Protein AF-A0A2A2L775-F1 (afdb_monomer)

Mean predicted aligned error: 24.34 Å

Radius of gyration: 40.14 Å; Cα contacts (8 Å, |Δi|>4): 37; chains: 1; bounding box: 78×134×70 Å

Structure (mmCIF, N/CA/C/O backbone):
data_AF-A0A2A2L775-F1
#
_entry.id   AF-A0A2A2L775-F1
#
loop_
_atom_site.group_PDB
_atom_site.id
_atom_site.type_symbol
_atom_site.label_atom_id
_atom_site.label_alt_id
_atom_site.label_comp_id
_atom_site.label_asym_id
_atom_site.label_entity_id
_atom_site.label_seq_id
_atom_site.pdbx_PDB_ins_code
_atom_site.Cartn_x
_atom_site.Cartn_y
_atom_site.Cartn_z
_atom_site.occupancy
_atom_site.B_iso_or_equiv
_atom_site.auth_seq_id
_atom_site.auth_comp_id
_atom_site.auth_asym_id
_atom_site.auth_atom_id
_atom_site.pdbx_PDB_model_num
ATOM 1 N N . MET A 1 1 ? -13.382 16.318 38.162 1.00 41.59 1 MET A N 1
ATOM 2 C CA . MET A 1 1 ? -12.720 15.906 36.905 1.00 41.59 1 MET A CA 1
ATOM 3 C C . MET A 1 1 ? -12.635 17.125 36.006 1.00 41.59 1 MET A C 1
ATOM 5 O O . MET A 1 1 ? -13.669 17.682 35.674 1.00 41.59 1 MET A O 1
ATOM 9 N N . ALA A 1 2 ? -11.421 17.600 35.729 1.00 37.56 2 ALA A N 1
ATOM 10 C CA . ALA A 1 2 ? -11.173 18.828 34.982 1.00 37.56 2 ALA A CA 1
ATOM 11 C C . ALA A 1 2 ? -11.036 18.528 33.481 1.00 37.56 2 ALA A C 1
ATOM 13 O O . ALA A 1 2 ? -10.158 17.770 33.080 1.00 37.56 2 ALA A O 1
ATOM 14 N N . THR A 1 3 ? -11.891 19.137 32.662 1.00 46.44 3 THR A N 1
ATOM 15 C CA . THR A 1 3 ? -11.726 19.261 31.209 1.00 46.44 3 THR A CA 1
ATOM 16 C C . THR A 1 3 ? -11.089 20.620 30.930 1.00 46.44 3 THR A C 1
ATOM 18 O O . THR A 1 3 ? -11.790 21.626 30.843 1.00 46.44 3 THR A O 1
ATOM 21 N N . PHE A 1 4 ? -9.763 20.678 30.840 1.00 46.78 4 PHE A N 1
ATOM 22 C CA . PHE A 1 4 ? -9.048 21.900 30.471 1.00 46.78 4 PHE A CA 1
ATOM 23 C C . PHE A 1 4 ? -8.230 21.613 29.212 1.00 46.78 4 PHE A C 1
ATOM 25 O O . PHE A 1 4 ? -7.377 20.730 29.228 1.00 46.78 4 PHE A O 1
ATOM 32 N N . GLY A 1 5 ? -8.515 22.321 28.114 1.00 54.41 5 GLY A N 1
ATOM 33 C CA . GLY A 1 5 ? -7.596 22.370 26.972 1.00 54.41 5 GLY A CA 1
ATOM 34 C C . GLY A 1 5 ? -8.192 22.450 25.566 1.00 54.41 5 GLY A C 1
ATOM 35 O O . GLY A 1 5 ? -7.463 22.829 24.658 1.00 54.41 5 GLY A O 1
ATOM 36 N N . SER A 1 6 ? -9.474 22.141 25.333 1.00 56.44 6 SER A N 1
ATOM 37 C CA . SER A 1 6 ? -9.995 22.105 23.950 1.00 56.44 6 SER A CA 1
ATOM 38 C C . SER A 1 6 ? -10.653 23.404 23.468 1.00 56.44 6 SER A C 1
ATOM 40 O O . SER A 1 6 ? -10.655 23.655 22.265 1.00 56.44 6 SER A O 1
ATOM 42 N N . SER A 1 7 ? -11.171 24.261 24.359 1.00 52.06 7 SER A N 1
ATOM 43 C CA . SER A 1 7 ? -11.894 25.476 23.935 1.00 52.06 7 SER A CA 1
ATOM 44 C C . SER A 1 7 ? -10.994 26.693 23.687 1.00 52.06 7 SER A C 1
ATOM 46 O O . SER A 1 7 ? -11.319 27.520 22.838 1.00 52.06 7 SER A O 1
ATOM 48 N N . GLU A 1 8 ? -9.843 26.802 24.362 1.00 55.34 8 GLU A N 1
ATOM 49 C CA . GLU A 1 8 ? -8.914 27.927 24.158 1.00 55.34 8 GLU A CA 1
ATOM 50 C C . GLU A 1 8 ? -8.057 27.771 22.895 1.00 55.34 8 GLU A C 1
ATOM 52 O O . GLU A 1 8 ? -7.722 28.760 22.245 1.00 55.34 8 GLU A O 1
ATOM 57 N N . PHE A 1 9 ? -7.754 26.534 22.493 1.00 51.72 9 PHE A N 1
ATOM 58 C CA . PHE A 1 9 ? -7.000 26.262 21.269 1.00 51.72 9 PHE A CA 1
ATOM 59 C C . PHE A 1 9 ? -7.824 26.561 20.006 1.00 51.72 9 PHE A C 1
ATOM 61 O O . PHE A 1 9 ? -7.300 27.096 19.033 1.00 51.72 9 PHE A O 1
ATOM 68 N N . ALA A 1 10 ? -9.135 26.295 20.048 1.00 56.28 10 ALA A N 1
ATOM 69 C CA . ALA A 1 10 ? -10.043 26.579 18.938 1.00 56.28 10 ALA A CA 1
ATOM 70 C C . ALA A 1 10 ? -10.285 28.086 18.720 1.00 56.28 10 ALA A C 1
ATOM 72 O O . ALA A 1 10 ? -10.533 28.496 17.590 1.00 56.28 10 ALA A O 1
ATOM 73 N N . LYS A 1 11 ? -10.173 28.919 19.767 1.00 56.66 11 LYS A N 1
ATOM 74 C CA . LYS A 1 11 ? -10.313 30.381 19.641 1.00 56.66 11 LYS A CA 1
ATOM 75 C C . LYS A 1 11 ? -9.103 31.038 18.974 1.00 56.66 11 LYS A C 1
ATOM 77 O O . LYS A 1 11 ? -9.294 31.877 18.107 1.00 56.66 11 LYS A O 1
ATOM 82 N N . ARG A 1 12 ? -7.875 30.590 19.270 1.00 54.78 12 ARG A N 1
ATOM 83 C CA . ARG A 1 12 ? -6.661 31.149 18.634 1.00 54.78 12 ARG A CA 1
ATOM 84 C C . ARG A 1 12 ? -6.613 30.936 17.119 1.00 54.78 12 ARG A C 1
ATOM 86 O O . ARG A 1 12 ? -6.179 31.820 16.400 1.00 54.78 12 ARG A O 1
ATOM 93 N N . ILE A 1 13 ? -7.111 29.801 16.628 1.00 56.44 13 ILE A N 1
ATOM 94 C CA . ILE A 1 13 ? -7.136 29.511 15.183 1.00 56.44 13 ILE A CA 1
ATOM 95 C C . ILE A 1 13 ? -8.173 30.377 14.445 1.00 56.44 13 ILE A C 1
ATOM 97 O O . ILE A 1 13 ? -7.998 30.670 13.265 1.00 56.44 13 ILE A O 1
ATOM 101 N N . ALA A 1 14 ? -9.246 30.792 15.124 1.00 53.28 14 ALA A N 1
ATOM 102 C CA . ALA A 1 14 ? -10.277 31.643 14.533 1.00 53.28 14 ALA A CA 1
ATOM 103 C C . ALA A 1 14 ? -9.862 33.125 14.462 1.00 53.28 14 ALA A C 1
ATOM 105 O O . ALA A 1 14 ? -10.298 33.822 13.546 1.00 53.28 14 ALA A O 1
ATOM 106 N N . ASP A 1 15 ? -9.011 33.582 15.386 1.00 49.50 15 ASP A N 1
ATOM 107 C CA . ASP A 1 15 ? -8.543 34.972 15.434 1.00 49.50 15 ASP A CA 1
ATOM 108 C C . ASP A 1 15 ? -7.380 35.238 14.451 1.00 49.50 15 ASP A C 1
ATOM 110 O O . ASP A 1 15 ? -7.318 36.316 13.867 1.00 49.50 15 ASP A O 1
ATOM 114 N N . ASP A 1 16 ? -6.540 34.238 14.148 1.00 48.06 16 ASP A N 1
ATOM 115 C CA . ASP A 1 16 ? -5.414 34.367 13.197 1.00 48.06 16 ASP A CA 1
ATOM 116 C C . ASP A 1 16 ? -5.840 34.458 11.711 1.00 48.06 16 ASP A C 1
ATOM 118 O O . ASP A 1 16 ? -5.003 34.669 10.835 1.00 48.06 16 ASP A O 1
ATOM 122 N N . PHE A 1 17 ? -7.129 34.293 11.392 1.00 45.94 17 PHE A N 1
ATOM 123 C CA . PHE A 1 17 ? -7.637 34.262 10.009 1.00 45.94 17 PHE A CA 1
ATOM 124 C C . PHE A 1 17 ? -8.463 35.498 9.606 1.00 45.94 17 PHE A C 1
ATOM 126 O O . PHE A 1 17 ? -9.097 35.481 8.546 1.00 45.94 17 PHE A O 1
ATOM 133 N N . ARG A 1 18 ? -8.492 36.561 10.429 1.00 45.91 18 ARG A N 1
ATOM 134 C CA . ARG A 1 18 ? -9.387 37.721 10.223 1.00 45.91 18 ARG A CA 1
ATOM 135 C C . ARG A 1 18 ? -8.743 39.095 10.016 1.00 45.91 18 ARG A C 1
ATOM 137 O O . ARG A 1 18 ? -9.478 40.069 9.886 1.00 45.91 18 ARG A O 1
ATOM 144 N N . GLU A 1 19 ? -7.431 39.174 9.866 1.00 44.81 19 GLU A N 1
ATOM 145 C CA . GLU A 1 19 ? -6.715 40.361 9.376 1.00 44.81 19 GLU A CA 1
ATOM 146 C C . GLU A 1 19 ? -5.753 39.824 8.299 1.00 44.81 19 GLU A C 1
ATOM 148 O O . GLU A 1 19 ? -5.019 38.883 8.558 1.00 44.81 19 GLU A O 1
ATOM 153 N N . GLU A 1 20 ? -5.755 40.194 7.022 1.00 37.81 20 GLU A N 1
ATOM 154 C CA . GLU A 1 20 ? -5.913 41.496 6.396 1.00 37.81 20 GLU A CA 1
ATOM 155 C C . GLU A 1 20 ? -6.467 41.297 4.967 1.00 37.81 20 GLU A C 1
ATOM 157 O O . GLU A 1 20 ? -5.902 40.562 4.154 1.00 37.81 20 GLU A O 1
ATOM 162 N N . THR A 1 21 ? -7.550 41.988 4.617 1.00 39.94 21 THR A N 1
ATOM 163 C CA . THR A 1 21 ? -7.877 42.296 3.215 1.00 39.94 21 THR A CA 1
ATOM 164 C C . THR A 1 21 ? -7.857 43.815 3.065 1.00 39.94 21 THR A C 1
ATOM 166 O O . THR A 1 21 ? -8.662 44.468 3.733 1.00 39.94 21 THR A O 1
ATOM 169 N N . PRO A 1 22 ? -7.002 44.418 2.220 1.00 38.12 22 PRO A N 1
ATOM 170 C CA . PRO A 1 22 ? -7.100 45.844 1.943 1.00 38.12 22 PRO A CA 1
ATOM 171 C C . PRO A 1 22 ? -8.278 46.095 0.992 1.00 38.12 22 PRO A C 1
ATOM 173 O O . PRO A 1 22 ? -8.225 45.766 -0.194 1.00 38.12 22 PRO A O 1
ATOM 176 N N . SER A 1 23 ? -9.361 46.663 1.526 1.00 31.84 23 SER A N 1
ATOM 177 C CA . SER A 1 23 ? -10.492 47.163 0.748 1.00 31.84 23 SER A CA 1
ATOM 178 C C . SER A 1 23 ? -10.180 48.549 0.189 1.00 31.84 23 SER A C 1
ATOM 180 O O . SER A 1 23 ? -9.975 49.513 0.924 1.00 31.84 23 SER A O 1
ATOM 182 N N . THR A 1 24 ? -10.191 48.629 -1.131 1.00 30.83 24 THR A N 1
ATOM 183 C CA . THR A 1 24 ? -10.235 49.840 -1.943 1.00 30.83 24 THR A CA 1
ATOM 184 C C . THR A 1 24 ? -11.628 50.475 -1.892 1.00 30.83 24 THR A C 1
ATOM 186 O O . THR A 1 24 ? -12.586 49.822 -2.301 1.00 30.83 24 THR A O 1
ATOM 189 N N . SER A 1 25 ? -11.747 51.739 -1.480 1.00 32.41 25 SER A N 1
ATOM 190 C CA . SER A 1 25 ? -12.794 52.658 -1.970 1.00 32.41 25 SER A CA 1
ATOM 191 C C . SER A 1 25 ? -12.568 54.076 -1.441 1.00 32.41 25 SER A C 1
ATOM 193 O O . SER A 1 25 ? -12.574 54.290 -0.230 1.00 32.41 25 SER A O 1
ATOM 195 N N . GLY A 1 26 ? -12.416 55.031 -2.354 1.00 30.25 26 GLY A N 1
ATOM 196 C CA . GLY A 1 26 ? -12.379 56.463 -2.077 1.00 30.25 26 GLY A CA 1
ATOM 197 C C . GLY A 1 26 ? -12.561 57.250 -3.375 1.00 30.25 26 GLY A C 1
ATOM 198 O O . GLY A 1 26 ? -11.576 57.661 -3.976 1.00 30.25 26 GLY A O 1
ATOM 199 N N . ASP A 1 27 ? -13.813 57.408 -3.808 1.00 30.14 27 ASP A N 1
ATOM 200 C CA . ASP A 1 27 ? -14.267 58.511 -4.674 1.00 30.14 27 ASP A CA 1
ATOM 201 C C . ASP A 1 27 ? -14.485 59.734 -3.756 1.00 30.14 27 ASP A C 1
ATOM 203 O O . ASP A 1 27 ? -14.935 59.548 -2.627 1.00 30.14 27 ASP A O 1
ATOM 207 N N . GLY A 1 28 ? -14.248 61.008 -4.065 1.00 30.28 28 GLY A N 1
ATOM 208 C CA . GLY A 1 28 ? -13.821 61.780 -5.232 1.00 30.28 28 GLY A CA 1
ATOM 209 C C . GLY A 1 28 ? -14.020 63.279 -4.874 1.00 30.28 28 GLY A C 1
ATOM 210 O O . GLY A 1 28 ? -14.705 63.548 -3.888 1.00 30.28 28 GLY A O 1
ATOM 211 N N . GLN A 1 29 ? -13.462 64.205 -5.680 1.00 31.81 29 GLN A N 1
ATOM 212 C CA . GLN A 1 29 ? -13.480 65.701 -5.629 1.00 31.81 29 GLN A CA 1
ATOM 213 C C . GLN A 1 29 ? -12.126 66.309 -5.235 1.00 31.81 29 GLN A C 1
ATOM 215 O O . GLN A 1 29 ? -11.505 65.852 -4.286 1.00 31.81 29 GLN A O 1
ATOM 220 N N . GLU A 1 30 ? -11.609 67.381 -5.827 1.00 30.45 30 GLU A N 1
ATOM 221 C CA . GLU A 1 30 ? -11.795 68.130 -7.079 1.00 30.45 30 GLU A CA 1
ATOM 222 C C . GLU A 1 30 ? -10.573 69.094 -7.126 1.00 30.45 30 GLU A C 1
ATOM 224 O O . GLU A 1 30 ? -9.919 69.299 -6.105 1.00 30.45 30 GLU A O 1
ATOM 229 N N . GLU A 1 31 ? -10.308 69.703 -8.285 1.00 35.84 31 GLU A N 1
ATOM 230 C CA . GLU A 1 31 ? -9.522 70.948 -8.472 1.00 35.84 31 GLU A CA 1
ATOM 231 C C . GLU A 1 31 ? -7.973 70.901 -8.641 1.00 35.84 31 GLU A C 1
ATOM 233 O O . GLU A 1 31 ? -7.183 70.850 -7.704 1.00 35.84 31 GLU A O 1
ATOM 238 N N . LEU A 1 32 ? -7.572 71.008 -9.920 1.00 31.62 32 LEU A N 1
ATOM 239 C CA . LEU A 1 32 ? -6.763 72.088 -10.533 1.00 31.62 32 LEU A CA 1
ATOM 240 C C . LEU A 1 32 ? -5.433 72.554 -9.892 1.00 31.62 32 LEU A C 1
ATOM 242 O O . LEU A 1 32 ? -5.431 73.278 -8.905 1.00 31.62 32 LEU A O 1
ATOM 246 N N . ALA A 1 33 ? -4.323 72.311 -10.609 1.00 33.25 33 ALA A N 1
ATOM 247 C CA . ALA A 1 33 ? -3.301 73.291 -11.060 1.00 33.25 33 ALA A CA 1
ATOM 248 C C . ALA A 1 33 ? -2.035 72.521 -11.508 1.00 33.25 33 ALA A C 1
ATOM 250 O O . ALA A 1 33 ? -1.548 71.659 -10.790 1.00 33.25 33 ALA A O 1
ATOM 251 N N . GLY A 1 34 ? -1.570 72.662 -12.754 1.00 30.86 34 GLY A N 1
ATOM 252 C CA . GLY A 1 34 ? -0.534 73.646 -13.111 1.00 30.86 34 GLY A CA 1
ATOM 253 C C . GLY A 1 34 ? 0.861 73.037 -12.898 1.00 30.86 34 GLY A C 1
ATOM 254 O O . GLY A 1 34 ? 1.309 72.899 -11.775 1.00 30.86 34 GLY A O 1
ATOM 255 N N . GLU A 1 35 ? 1.496 72.477 -13.925 1.00 32.69 35 GLU A N 1
ATOM 256 C CA . GLU A 1 35 ? 2.515 73.126 -14.773 1.00 32.69 35 GLU A CA 1
ATOM 257 C C . GLU A 1 35 ? 3.920 72.518 -14.546 1.00 32.69 35 GLU A C 1
ATOM 259 O O . GLU A 1 35 ? 4.403 72.427 -13.426 1.00 32.69 35 GLU A O 1
ATOM 264 N N . LYS A 1 36 ? 4.569 72.194 -15.676 1.00 34.38 36 LYS A N 1
ATOM 265 C CA . LYS A 1 36 ? 6.024 72.135 -15.937 1.00 34.38 36 LYS A CA 1
ATOM 266 C C . LYS A 1 36 ? 6.846 70.985 -15.332 1.00 34.38 36 LYS A C 1
ATOM 268 O O . LYS A 1 36 ? 7.416 71.071 -14.253 1.00 34.38 36 LYS A O 1
ATOM 273 N N . PHE A 1 37 ? 7.035 69.960 -16.167 1.00 30.58 37 PHE A N 1
ATOM 274 C CA . PHE A 1 37 ? 8.277 69.188 -16.217 1.00 30.58 37 PHE A CA 1
ATOM 275 C C . PHE A 1 37 ? 9.378 70.078 -16.813 1.00 30.58 37 PHE A C 1
ATOM 277 O O . PHE A 1 37 ? 9.322 70.410 -17.996 1.00 30.58 37 PHE A O 1
ATOM 284 N N . GLU A 1 38 ? 10.360 70.462 -15.998 1.00 39.94 38 GLU A N 1
ATOM 285 C CA . GLU A 1 38 ? 11.682 70.851 -16.488 1.00 39.94 38 GLU A CA 1
ATOM 286 C C . GLU A 1 38 ? 12.590 69.619 -16.509 1.00 39.94 38 GLU A C 1
ATOM 288 O O . GLU A 1 38 ? 12.756 68.894 -15.528 1.00 39.94 38 GLU A O 1
ATOM 293 N N . GLU A 1 39 ? 13.149 69.400 -17.687 1.00 36.62 39 GLU A N 1
ATOM 294 C CA . GLU A 1 39 ? 14.217 68.478 -18.024 1.00 36.62 39 GLU A CA 1
ATOM 295 C C . GLU A 1 39 ? 15.533 68.951 -17.395 1.00 36.62 39 GLU A C 1
ATOM 297 O O . GLU A 1 39 ? 15.993 70.047 -17.705 1.00 36.62 39 GLU A O 1
ATOM 302 N N . LYS A 1 40 ? 16.160 68.114 -16.557 1.00 37.22 40 LYS A N 1
ATOM 303 C CA . LYS A 1 40 ? 17.619 68.097 -16.367 1.00 37.22 40 LYS A CA 1
ATOM 304 C C . LYS A 1 40 ? 18.103 66.663 -16.164 1.00 37.22 40 LYS A C 1
ATOM 306 O O . LYS A 1 40 ? 17.879 66.055 -15.119 1.00 37.22 40 LYS A O 1
ATOM 311 N N . GLN A 1 41 ? 18.747 66.141 -17.204 1.00 35.06 41 GLN A N 1
ATOM 312 C CA . GLN A 1 41 ? 19.870 65.224 -17.053 1.00 35.06 41 GLN A CA 1
ATOM 313 C C . GLN A 1 41 ? 20.978 65.966 -16.303 1.00 35.06 41 GLN A C 1
ATOM 315 O O . GLN A 1 41 ? 21.161 67.150 -16.559 1.00 35.06 41 GLN A O 1
ATOM 320 N N . ASP A 1 42 ? 21.652 65.288 -15.379 1.00 37.56 42 ASP A N 1
ATOM 321 C CA . ASP A 1 42 ? 23.110 65.305 -15.259 1.00 37.56 42 ASP A CA 1
ATOM 322 C C . ASP A 1 42 ? 23.538 64.199 -14.283 1.00 37.56 42 ASP A C 1
ATOM 324 O O . ASP A 1 42 ? 22.937 63.975 -13.227 1.00 37.56 42 ASP A O 1
ATOM 328 N N . ASP A 1 43 ? 24.550 63.461 -14.725 1.00 37.50 43 ASP A N 1
ATOM 329 C CA . ASP A 1 43 ? 25.300 62.447 -14.001 1.00 37.50 43 ASP A CA 1
ATOM 330 C C . ASP A 1 43 ? 25.911 63.007 -12.710 1.00 37.50 43 ASP A C 1
ATOM 332 O O . ASP A 1 43 ? 26.287 64.169 -12.681 1.00 37.50 43 ASP A O 1
ATOM 336 N N . GLU A 1 44 ? 26.092 62.170 -11.677 1.00 43.75 44 GLU A N 1
ATOM 337 C CA . GLU A 1 44 ? 27.295 62.186 -10.825 1.00 43.75 44 GLU A CA 1
ATOM 338 C C . GLU A 1 44 ? 27.248 61.089 -9.746 1.00 43.75 44 GLU A C 1
ATOM 340 O O . GLU A 1 44 ? 26.378 61.023 -8.878 1.00 43.75 44 GLU A O 1
ATOM 345 N N . THR A 1 45 ? 28.240 60.203 -9.787 1.00 42.50 45 THR A N 1
ATOM 346 C CA . THR A 1 45 ? 28.577 59.260 -8.718 1.00 42.50 45 THR A CA 1
ATOM 347 C C . THR A 1 45 ? 29.216 59.992 -7.532 1.00 42.50 45 THR A C 1
ATOM 349 O O . THR A 1 45 ? 30.241 60.644 -7.737 1.00 42.50 45 THR A O 1
ATOM 352 N N . PRO A 1 46 ? 28.774 59.787 -6.277 1.00 49.94 46 PRO A N 1
ATOM 353 C CA . PRO A 1 46 ? 29.591 60.140 -5.128 1.00 49.94 46 PRO A CA 1
ATOM 354 C C . PRO A 1 46 ? 30.339 58.911 -4.595 1.00 49.94 46 PRO A C 1
ATOM 356 O O . PRO A 1 46 ? 29.810 58.057 -3.880 1.00 49.94 46 PRO A O 1
ATOM 359 N N . THR A 1 47 ? 31.628 58.857 -4.921 1.00 46.81 47 THR A N 1
ATOM 360 C CA . THR A 1 47 ? 32.670 58.146 -4.173 1.00 46.81 47 THR A CA 1
ATOM 361 C C . THR A 1 47 ? 32.664 58.598 -2.711 1.00 46.81 47 THR A C 1
ATOM 363 O O . THR A 1 47 ? 33.173 59.666 -2.378 1.00 46.81 47 THR A O 1
ATOM 366 N N . HIS A 1 48 ? 32.133 57.774 -1.807 1.00 49.88 48 HIS A N 1
ATOM 367 C CA . HIS A 1 48 ? 32.385 57.922 -0.375 1.00 49.88 48 HIS A CA 1
ATOM 368 C C . HIS A 1 48 ? 33.540 57.002 0.037 1.00 49.88 48 HIS A C 1
ATOM 370 O O . HIS A 1 48 ? 33.429 55.780 -0.035 1.00 49.88 48 HIS A O 1
ATOM 376 N N . GLY A 1 49 ? 34.654 57.605 0.469 1.00 57.97 49 GLY A N 1
ATOM 377 C CA . GLY A 1 49 ? 35.776 56.906 1.104 1.00 57.97 49 GLY A CA 1
ATOM 378 C C . GLY A 1 49 ? 35.360 56.145 2.376 1.00 57.97 49 GLY A C 1
ATOM 379 O O . GLY A 1 49 ? 34.229 56.292 2.852 1.00 57.97 49 GLY A O 1
ATOM 380 N N . PRO A 1 50 ? 36.246 55.303 2.940 1.00 55.44 50 PRO A N 1
ATOM 381 C CA . PRO A 1 50 ? 35.863 54.345 3.969 1.00 55.44 50 PRO A CA 1
ATOM 382 C C . PRO A 1 50 ? 35.361 55.054 5.233 1.00 55.44 50 PRO A C 1
ATOM 384 O O . PRO A 1 50 ? 36.105 55.759 5.915 1.00 55.44 50 PRO A O 1
ATOM 387 N N . LYS A 1 51 ? 34.084 54.838 5.566 1.00 61.25 51 LYS A N 1
ATOM 388 C CA . LYS A 1 51 ? 33.483 55.272 6.831 1.00 61.25 51 LYS A CA 1
ATOM 389 C C . LYS A 1 51 ? 34.174 54.524 7.975 1.00 61.25 51 LYS A C 1
ATOM 391 O O . LYS A 1 51 ? 33.957 53.328 8.149 1.00 61.25 51 LYS A O 1
ATOM 396 N N . GLN A 1 52 ? 35.005 55.211 8.759 1.00 58.41 52 GLN A N 1
ATOM 397 C CA . GLN A 1 52 ? 35.518 54.666 10.018 1.00 58.41 52 GLN A CA 1
ATOM 398 C C . GLN A 1 52 ? 34.367 54.571 11.026 1.00 58.41 52 GLN A C 1
ATOM 400 O O . GLN A 1 52 ? 33.941 55.572 11.599 1.00 58.41 52 GLN A O 1
ATOM 405 N N . ILE A 1 53 ? 33.854 53.359 11.240 1.00 61.69 53 ILE A N 1
ATOM 406 C CA . ILE A 1 53 ? 32.842 53.088 12.263 1.00 61.69 53 ILE A CA 1
ATOM 407 C C . ILE A 1 53 ? 33.578 52.862 13.587 1.00 61.69 53 ILE A C 1
ATOM 409 O O . ILE A 1 53 ? 34.199 51.822 13.794 1.00 61.69 53 ILE A O 1
ATOM 413 N N . ARG A 1 54 ? 33.522 53.839 14.497 1.00 56.78 54 ARG A N 1
ATOM 414 C CA . ARG A 1 54 ? 33.872 53.605 15.904 1.00 56.78 54 ARG A CA 1
ATOM 415 C C . ARG A 1 54 ? 32.702 52.871 16.546 1.00 56.78 54 ARG A C 1
ATOM 417 O O . ARG A 1 54 ? 31.625 53.442 16.681 1.00 56.78 54 ARG A O 1
ATOM 424 N N . ILE A 1 55 ? 32.905 51.612 16.911 1.00 52.78 55 ILE A N 1
ATOM 425 C CA . ILE A 1 55 ? 31.881 50.767 17.527 1.00 52.78 55 ILE A CA 1
ATOM 426 C C . ILE A 1 55 ? 32.302 50.444 18.955 1.00 52.78 55 ILE A C 1
ATOM 428 O O . ILE A 1 55 ? 33.396 49.937 19.181 1.00 52.78 55 ILE A O 1
ATOM 432 N N . SER A 1 56 ? 31.417 50.711 19.915 1.00 53.34 56 SER A N 1
ATOM 433 C CA . SER A 1 56 ? 31.442 50.008 21.194 1.00 53.34 56 SER A CA 1
ATOM 434 C C . SER A 1 56 ? 31.065 48.550 20.916 1.00 53.34 56 SER A C 1
ATOM 436 O O . SER A 1 56 ? 30.057 48.270 20.262 1.00 53.34 56 SER A O 1
ATOM 438 N N . GLU A 1 57 ? 31.893 47.608 21.360 1.00 58.88 57 GLU A N 1
ATOM 439 C CA . GLU A 1 57 ? 31.872 46.197 20.932 1.00 58.88 57 GLU A CA 1
ATOM 440 C C . GLU A 1 57 ? 30.500 45.506 21.092 1.00 58.88 57 GLU A C 1
ATOM 442 O O . GLU A 1 57 ? 30.157 44.586 20.347 1.00 58.88 57 GLU A O 1
ATOM 447 N N . GLN A 1 58 ? 29.664 45.996 22.011 1.00 60.12 58 GLN A N 1
ATOM 448 C CA . GLN A 1 58 ? 28.354 45.427 22.333 1.00 60.12 58 GLN A CA 1
ATOM 449 C C . GLN A 1 58 ? 27.223 45.862 21.386 1.00 60.12 58 GLN A C 1
ATOM 451 O O . GLN A 1 58 ? 26.315 45.075 21.117 1.00 60.12 58 GLN A O 1
ATOM 456 N N . SER A 1 59 ? 27.270 47.079 20.834 1.00 60.66 59 SER A N 1
ATOM 457 C CA . SER A 1 59 ? 26.274 47.527 19.844 1.00 60.66 59 SER A CA 1
ATOM 458 C C . SER A 1 59 ? 26.565 46.938 18.458 1.00 60.66 59 SER A C 1
ATOM 460 O O . SER A 1 59 ? 25.643 46.554 17.736 1.00 60.66 59 SER A O 1
ATOM 462 N N . SER A 1 60 ? 27.853 46.744 18.146 1.00 69.12 60 SER A N 1
ATOM 463 C CA . SER A 1 60 ? 28.327 46.060 16.939 1.00 69.12 60 SER A CA 1
ATOM 464 C C . SER A 1 60 ? 27.855 44.611 16.873 1.00 69.12 60 SER A C 1
ATOM 466 O O . SER A 1 60 ? 27.290 44.182 15.872 1.00 69.12 60 SER A O 1
ATOM 468 N N . ILE A 1 61 ? 28.023 43.844 17.956 1.00 78.12 61 ILE A N 1
ATOM 469 C CA . ILE A 1 61 ? 27.718 42.410 17.928 1.00 78.12 61 ILE A CA 1
ATOM 470 C C . ILE A 1 61 ? 26.216 42.126 17.830 1.00 78.12 61 ILE A C 1
ATOM 472 O O . ILE A 1 61 ? 25.818 41.147 17.202 1.00 78.12 61 ILE A O 1
ATOM 476 N N . LEU A 1 62 ? 25.370 42.978 18.417 1.00 79.25 62 LEU A N 1
ATOM 477 C CA . LEU A 1 62 ? 23.915 42.867 18.288 1.00 79.25 62 LEU A CA 1
ATOM 478 C C . LEU A 1 62 ? 23.447 43.284 16.890 1.00 79.25 62 LEU A C 1
ATOM 480 O O . LEU A 1 62 ? 22.621 42.585 16.301 1.00 79.25 62 LEU A O 1
ATOM 484 N N . GLY A 1 63 ? 24.036 44.345 16.325 1.00 79.56 63 GLY A N 1
ATOM 485 C CA . GLY A 1 63 ? 23.829 44.739 14.931 1.00 79.56 63 GLY A CA 1
ATOM 486 C C . GLY A 1 63 ? 24.189 43.608 13.968 1.00 79.56 63 GLY A C 1
ATOM 487 O O . GLY A 1 63 ? 23.333 43.157 13.210 1.00 79.56 63 GLY A O 1
ATOM 488 N N . LEU A 1 64 ? 25.396 43.053 14.098 1.00 78.88 64 LEU A N 1
ATOM 489 C CA . LEU A 1 64 ? 25.890 41.938 13.286 1.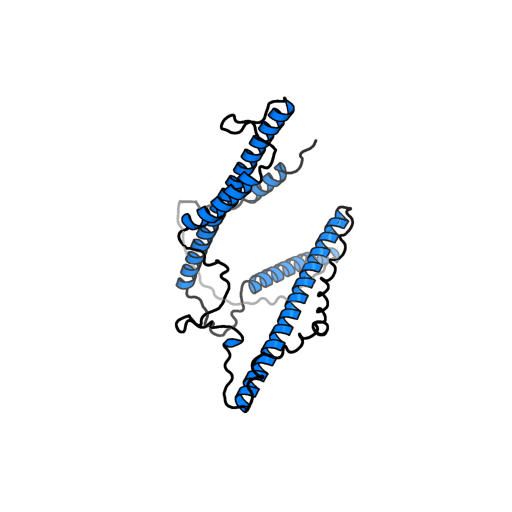00 78.88 64 LEU A CA 1
ATOM 490 C C . LEU A 1 64 ? 25.052 40.666 13.458 1.00 78.88 64 LEU A C 1
ATOM 492 O O . LEU A 1 64 ? 24.789 39.973 12.481 1.00 78.88 64 LEU A O 1
ATOM 496 N N . LYS A 1 65 ? 24.577 40.353 14.671 1.00 84.56 65 LYS A N 1
ATOM 497 C CA . LYS A 1 65 ? 23.649 39.229 14.890 1.00 84.56 65 LYS A CA 1
ATOM 498 C C . LYS A 1 65 ? 22.312 39.458 14.191 1.00 84.56 65 LYS A C 1
ATOM 500 O O . LYS A 1 65 ? 21.797 38.533 13.566 1.00 84.56 65 LYS A O 1
ATOM 505 N N . SER A 1 66 ? 21.760 40.667 14.272 1.00 86.75 66 SER A N 1
ATOM 506 C CA . SER A 1 66 ? 20.505 41.004 13.593 1.00 86.75 66 SER A CA 1
ATOM 507 C C . SER A 1 66 ? 20.654 40.962 12.068 1.00 86.75 66 SER A C 1
ATOM 509 O O . SER A 1 66 ? 19.780 40.445 11.377 1.00 86.75 66 SER A O 1
ATOM 511 N N . GLU A 1 67 ? 21.794 41.414 11.545 1.00 84.31 67 GLU A N 1
ATOM 512 C CA . GLU A 1 67 ? 22.121 41.377 10.123 1.00 84.31 67 GLU A CA 1
ATOM 513 C C . GLU A 1 67 ? 22.363 39.942 9.639 1.00 84.31 67 GLU A C 1
ATOM 515 O O . GLU A 1 67 ? 21.855 39.559 8.591 1.00 84.31 67 GLU A O 1
ATOM 520 N N . LEU A 1 68 ? 23.030 39.098 10.433 1.00 88.50 68 LEU A N 1
ATOM 521 C CA . LEU A 1 68 ? 23.200 37.670 10.145 1.00 88.50 68 LEU A CA 1
ATOM 522 C C . LEU A 1 68 ? 21.845 36.962 10.088 1.00 88.50 68 LEU A C 1
ATOM 524 O O . LEU A 1 68 ? 21.604 36.179 9.171 1.00 88.50 68 LEU A O 1
ATOM 528 N N . ILE A 1 69 ? 20.940 37.254 11.027 1.00 89.56 69 ILE A N 1
ATOM 529 C CA . ILE A 1 69 ? 19.580 36.703 11.008 1.00 89.56 69 ILE A CA 1
ATOM 530 C C . ILE A 1 69 ? 18.852 37.133 9.729 1.00 89.56 69 ILE A C 1
ATOM 532 O O . ILE A 1 69 ? 18.348 36.257 9.029 1.00 89.56 69 ILE A O 1
ATOM 536 N N . LYS A 1 70 ? 18.881 38.426 9.368 1.00 90.56 70 LYS A N 1
ATOM 537 C CA . LYS A 1 70 ? 18.289 38.945 8.119 1.00 90.56 70 LYS A CA 1
ATOM 538 C C . LYS A 1 70 ? 18.884 38.276 6.874 1.00 90.56 70 LYS A C 1
ATOM 540 O O . LYS A 1 70 ? 18.156 37.744 6.039 1.00 90.56 70 LYS A O 1
ATOM 545 N N . ARG A 1 71 ? 20.213 38.174 6.800 1.00 89.81 71 ARG A N 1
ATOM 546 C CA . ARG A 1 71 ? 20.935 37.506 5.708 1.00 89.81 71 ARG A CA 1
ATOM 547 C C . ARG A 1 71 ? 20.576 36.021 5.617 1.00 89.81 71 ARG A C 1
ATOM 549 O O . ARG A 1 71 ? 20.416 35.480 4.529 1.00 89.81 71 ARG A O 1
ATOM 556 N N . LYS A 1 72 ? 20.428 35.336 6.754 1.00 89.75 72 LYS A N 1
ATOM 557 C CA . LYS A 1 72 ? 20.041 33.919 6.811 1.00 89.75 72 LYS A CA 1
ATOM 558 C C . LYS A 1 72 ? 18.595 33.722 6.362 1.00 89.75 72 LYS A C 1
ATOM 560 O O . LYS A 1 72 ? 18.325 32.756 5.651 1.00 89.75 72 LYS A O 1
ATOM 565 N N . THR A 1 73 ? 17.684 34.622 6.731 1.00 87.75 73 THR A N 1
ATOM 566 C CA . THR A 1 73 ? 16.301 34.591 6.240 1.00 87.75 73 THR A CA 1
ATOM 567 C C . THR A 1 73 ? 16.229 34.867 4.742 1.00 87.75 73 THR A C 1
ATOM 569 O O . THR A 1 73 ? 15.535 34.138 4.046 1.00 87.75 73 THR A O 1
ATOM 572 N N . GLU A 1 74 ? 17.013 35.811 4.218 1.00 87.56 74 GLU A N 1
ATOM 573 C CA . GLU A 1 74 ? 17.116 36.082 2.777 1.00 87.56 74 GLU A CA 1
ATOM 574 C C . GLU A 1 74 ? 17.695 34.886 2.006 1.00 87.56 74 GLU A C 1
ATOM 576 O O . GLU A 1 74 ? 17.160 34.484 0.974 1.00 87.56 74 GLU A O 1
ATOM 581 N N . ILE A 1 75 ? 18.754 34.251 2.518 1.00 84.12 75 ILE A N 1
ATOM 582 C CA . ILE A 1 75 ? 19.338 33.044 1.913 1.00 84.12 75 ILE A CA 1
ATOM 583 C C . ILE A 1 75 ? 18.343 31.879 1.942 1.00 84.12 75 ILE A C 1
ATOM 585 O O . ILE A 1 75 ? 18.262 31.110 0.990 1.00 84.12 75 ILE A O 1
ATOM 589 N N . ASN A 1 76 ? 17.577 31.722 3.019 1.00 80.94 76 ASN A N 1
ATOM 590 C CA . ASN A 1 76 ? 16.569 30.668 3.101 1.00 80.94 76 ASN A CA 1
ATOM 591 C C . ASN A 1 76 ? 15.370 30.951 2.187 1.00 80.94 76 ASN A C 1
ATOM 593 O O . ASN A 1 76 ? 14.913 30.032 1.517 1.00 80.94 76 ASN A O 1
ATOM 597 N N . ALA A 1 77 ? 14.917 32.203 2.094 1.00 77.69 77 ALA A N 1
ATOM 598 C CA . ALA A 1 77 ? 13.858 32.616 1.179 1.00 77.69 77 ALA A CA 1
ATOM 599 C C . ALA A 1 77 ? 14.282 32.439 -0.285 1.00 77.69 77 ALA A C 1
ATOM 601 O O . ALA A 1 77 ? 13.534 31.885 -1.079 1.00 77.69 77 ALA A O 1
ATOM 602 N N . THR A 1 78 ? 15.512 32.817 -0.641 1.00 72.25 78 THR A N 1
ATOM 603 C CA . THR A 1 78 ? 16.059 32.580 -1.987 1.00 72.25 78 THR A CA 1
ATOM 604 C C . THR A 1 78 ? 16.275 31.096 -2.267 1.00 72.25 78 THR A C 1
ATOM 606 O O . THR A 1 78 ? 15.976 30.649 -3.365 1.00 72.25 78 THR A O 1
ATOM 609 N N . LYS A 1 79 ? 16.722 30.289 -1.295 1.00 73.00 79 LYS A N 1
ATOM 610 C CA . LYS A 1 79 ? 16.798 28.824 -1.442 1.00 73.00 79 LYS A CA 1
ATOM 611 C C . LYS A 1 79 ? 15.427 28.188 -1.644 1.00 73.00 79 LYS A C 1
ATOM 613 O O . LYS A 1 79 ? 15.323 27.311 -2.486 1.00 73.00 79 LYS A O 1
ATOM 618 N N . GLN A 1 80 ? 14.400 28.625 -0.919 1.00 65.31 80 GLN A N 1
ATOM 619 C CA . GLN A 1 80 ? 13.023 28.165 -1.125 1.00 65.31 80 GLN A CA 1
ATOM 620 C C . GLN A 1 80 ? 12.507 28.592 -2.502 1.00 65.31 80 GLN A C 1
ATOM 622 O O . GLN A 1 80 ? 12.062 27.752 -3.270 1.00 65.31 80 GLN A O 1
ATOM 627 N N . GLN A 1 81 ? 12.709 29.853 -2.890 1.00 64.12 81 GLN A N 1
ATOM 628 C CA . GLN A 1 81 ? 12.352 30.335 -4.227 1.00 64.12 81 GLN A CA 1
ATOM 629 C C . GLN A 1 81 ? 13.132 29.644 -5.358 1.00 64.12 81 GLN A C 1
ATOM 631 O O . GLN A 1 81 ? 12.605 29.532 -6.458 1.00 64.12 81 GLN A O 1
ATOM 636 N N . ASN A 1 82 ? 14.364 29.187 -5.115 1.00 60.09 82 ASN A N 1
ATOM 637 C CA . ASN A 1 82 ? 15.180 28.435 -6.075 1.00 60.09 82 ASN A CA 1
ATOM 638 C C . ASN A 1 82 ? 14.903 26.921 -6.048 1.00 60.09 82 ASN A C 1
ATOM 640 O O . ASN A 1 82 ? 15.219 26.240 -7.014 1.00 60.09 82 ASN A O 1
ATOM 644 N N . LEU A 1 83 ? 14.328 26.387 -4.966 1.00 58.00 83 LEU A N 1
ATOM 645 C CA . LEU A 1 83 ? 13.779 25.028 -4.914 1.00 58.00 83 LEU A CA 1
ATOM 646 C C . LEU A 1 83 ? 12.436 24.962 -5.654 1.00 58.00 83 LEU A C 1
ATOM 648 O O . LEU A 1 83 ? 12.187 23.991 -6.358 1.00 58.00 83 LEU A O 1
ATOM 652 N N . ASP A 1 84 ? 11.625 26.020 -5.560 1.00 51.97 84 ASP A N 1
ATOM 653 C CA . ASP A 1 84 ? 10.346 26.148 -6.273 1.00 51.97 84 ASP A CA 1
ATOM 654 C C . ASP A 1 84 ? 10.510 26.594 -7.739 1.00 51.97 84 ASP A C 1
ATOM 656 O O . ASP A 1 84 ? 9.597 26.448 -8.554 1.00 51.97 84 ASP A O 1
ATOM 660 N N . LYS A 1 85 ? 11.677 27.134 -8.106 1.00 56.34 85 LYS A N 1
ATOM 661 C CA . LYS A 1 85 ? 12.058 27.437 -9.491 1.00 56.34 85 LYS A CA 1
ATOM 662 C C . LYS A 1 85 ? 13.088 26.419 -9.953 1.00 56.34 85 LYS A C 1
ATOM 664 O O . LYS A 1 85 ? 14.290 26.660 -9.863 1.00 56.34 85 LYS A O 1
ATOM 669 N N . GLU A 1 86 ? 12.616 25.304 -10.503 1.00 51.09 86 GLU A N 1
ATOM 670 C CA . GLU A 1 86 ? 13.463 24.429 -11.309 1.00 51.09 86 GLU A CA 1
ATOM 671 C C . GLU A 1 86 ? 14.257 25.270 -12.322 1.00 51.09 86 GLU A C 1
ATOM 673 O O . GLU A 1 86 ? 13.721 26.121 -13.036 1.00 51.09 86 GLU A O 1
ATOM 678 N N . TYR A 1 87 ? 15.567 25.057 -12.306 1.00 45.78 87 TYR A N 1
ATOM 679 C CA . TYR A 1 87 ? 16.603 25.724 -13.082 1.00 45.78 87 TYR A CA 1
ATOM 680 C C . TYR A 1 87 ? 16.168 26.063 -14.524 1.00 45.78 87 TYR A C 1
ATOM 682 O O . TYR A 1 87 ? 16.253 25.237 -15.431 1.00 45.78 87 TYR A O 1
ATOM 690 N N . THR A 1 88 ? 15.767 27.313 -14.778 1.00 52.44 88 THR A N 1
ATOM 691 C CA . THR A 1 88 ? 15.571 27.852 -16.139 1.00 52.44 88 THR A CA 1
ATOM 692 C C . THR A 1 88 ? 16.892 28.393 -16.687 1.00 52.44 88 THR A C 1
ATOM 694 O O . THR A 1 88 ? 17.025 29.543 -17.095 1.00 52.44 88 THR A O 1
ATOM 697 N N . GLY A 1 89 ? 17.916 27.540 -16.687 1.00 41.84 89 GLY A N 1
ATOM 698 C CA . GLY A 1 89 ? 19.205 27.825 -17.305 1.00 41.84 89 GLY A CA 1
ATOM 699 C C . GLY A 1 89 ? 19.160 27.586 -18.811 1.00 41.84 89 GLY A C 1
ATOM 700 O O . GLY A 1 89 ? 19.410 26.480 -19.276 1.00 41.84 89 GLY A O 1
ATOM 701 N N . GLY A 1 90 ? 18.830 28.632 -19.569 1.00 49.19 90 GLY A N 1
ATOM 702 C CA . GLY A 1 90 ? 19.319 28.909 -20.926 1.00 49.19 90 GLY A CA 1
ATOM 703 C C . GLY A 1 90 ? 19.632 27.751 -21.886 1.00 49.19 90 GLY A C 1
ATOM 704 O O . GLY A 1 90 ? 20.700 27.762 -22.481 1.00 49.19 90 GLY A O 1
ATOM 705 N N . ARG A 1 91 ? 18.707 26.816 -22.126 1.00 48.56 91 ARG A N 1
ATOM 706 C CA . ARG A 1 91 ? 18.461 26.164 -23.432 1.00 48.56 91 ARG A CA 1
ATOM 707 C C . ARG A 1 91 ? 16.974 25.833 -23.486 1.00 48.56 91 ARG A C 1
ATOM 709 O O . ARG A 1 91 ? 16.389 25.476 -22.471 1.00 48.56 91 ARG A O 1
ATOM 716 N N . ARG A 1 92 ? 16.344 26.024 -24.645 1.00 47.66 92 ARG A N 1
ATOM 717 C CA . ARG A 1 92 ? 14.894 25.870 -24.852 1.00 47.66 92 ARG A CA 1
ATOM 718 C C . ARG A 1 92 ? 14.419 24.524 -24.279 1.00 47.66 92 ARG A C 1
ATOM 720 O O . ARG A 1 92 ? 14.727 23.480 -24.843 1.00 47.66 92 ARG A O 1
ATOM 727 N N . SER A 1 93 ? 13.693 24.566 -23.161 1.00 48.59 93 SER A N 1
ATOM 728 C CA . SER A 1 93 ? 12.953 23.418 -22.636 1.00 48.59 93 SER A CA 1
ATOM 729 C C . SER A 1 93 ? 11.874 23.055 -23.654 1.00 48.59 93 SER A C 1
ATOM 731 O O . SER A 1 93 ? 10.997 23.865 -23.949 1.00 48.59 93 SER A O 1
ATOM 733 N N . ILE A 1 94 ? 11.955 21.846 -24.206 1.00 57.31 94 ILE A N 1
ATOM 734 C CA . ILE A 1 94 ? 10.949 21.254 -25.106 1.00 57.31 94 ILE A CA 1
ATOM 735 C C . ILE A 1 94 ? 9.667 20.877 -24.321 1.00 57.31 94 ILE A C 1
ATOM 737 O O . ILE A 1 94 ? 8.677 20.450 -24.900 1.00 57.31 94 ILE A O 1
ATOM 741 N N . LEU A 1 95 ? 9.648 21.097 -23.000 1.00 58.28 95 LEU A N 1
ATOM 742 C CA . LEU A 1 95 ? 8.554 20.771 -22.085 1.00 58.28 95 LEU A CA 1
ATOM 743 C C . LEU A 1 95 ? 7.953 22.033 -21.446 1.00 58.28 95 LEU A C 1
ATOM 745 O O . LEU A 1 95 ? 7.638 22.064 -20.257 1.00 58.28 95 LEU A O 1
ATOM 749 N N . THR A 1 96 ? 7.791 23.115 -22.209 1.00 60.12 96 THR A N 1
ATOM 750 C CA . THR A 1 96 ? 6.895 24.196 -21.784 1.00 60.12 96 THR A CA 1
ATOM 751 C C . THR A 1 96 ? 5.461 23.802 -22.126 1.00 60.12 96 THR A C 1
ATOM 753 O O . THR A 1 96 ? 4.970 24.032 -23.227 1.00 60.12 96 THR A O 1
ATOM 756 N N . VAL A 1 97 ? 4.791 23.190 -21.147 1.00 62.00 97 VAL A N 1
ATOM 757 C CA . VAL A 1 97 ? 3.343 22.934 -21.157 1.00 62.00 97 VAL A CA 1
ATOM 758 C C . VAL A 1 97 ? 2.638 24.226 -21.573 1.00 62.00 97 VAL A C 1
ATOM 760 O O . VAL A 1 97 ? 2.791 25.265 -20.910 1.00 62.00 97 VAL A O 1
ATOM 763 N N . LYS A 1 98 ? 1.917 24.187 -22.700 1.00 77.62 98 LYS A N 1
ATOM 764 C CA . LYS A 1 98 ? 1.241 25.371 -23.255 1.00 77.62 98 LYS A CA 1
ATOM 765 C C . LYS A 1 98 ? 0.242 25.909 -22.225 1.00 77.62 98 LYS A C 1
ATOM 767 O O . LYS A 1 98 ? -0.270 25.158 -21.397 1.00 77.62 98 LYS A O 1
ATOM 772 N N . LYS A 1 99 ? -0.064 27.212 -22.260 1.00 77.62 99 LYS A N 1
ATOM 773 C CA . LYS A 1 99 ? -1.035 27.819 -21.323 1.00 77.62 99 LYS A CA 1
ATOM 774 C C . LYS A 1 99 ? -2.372 27.059 -21.319 1.00 77.62 99 LYS A C 1
ATOM 776 O O . LYS A 1 99 ? -2.915 26.810 -20.248 1.00 77.62 99 LYS A O 1
ATOM 781 N N . ASP A 1 100 ? -2.819 26.601 -22.485 1.00 73.81 100 ASP A N 1
ATOM 782 C CA . ASP A 1 100 ? -4.057 25.827 -22.642 1.00 73.81 100 ASP A CA 1
ATOM 783 C C . ASP A 1 100 ? -3.981 24.435 -21.996 1.00 73.81 100 ASP A C 1
ATOM 785 O O . ASP A 1 100 ? -4.935 23.966 -21.376 1.00 73.81 100 ASP A O 1
ATOM 789 N N . GLU A 1 101 ? -2.817 23.794 -22.067 1.00 76.94 101 GLU A N 1
ATOM 790 C CA . GLU A 1 101 ? -2.566 22.489 -21.456 1.00 76.94 101 GLU A CA 1
ATOM 791 C C . GLU A 1 101 ? -2.518 22.600 -19.923 1.00 76.94 101 GLU A C 1
ATOM 793 O O . GLU A 1 101 ? -3.066 21.750 -19.225 1.00 76.94 101 GLU A O 1
ATOM 798 N N . LYS A 1 102 ? -2.001 23.711 -19.375 1.00 80.50 102 LYS A N 1
ATOM 799 C CA . LYS A 1 102 ? -2.088 23.994 -17.929 1.00 80.50 102 LYS A CA 1
ATOM 800 C C . LYS A 1 102 ? -3.535 24.134 -17.453 1.00 80.50 102 LYS A C 1
ATOM 802 O O . LYS A 1 102 ? -3.878 23.599 -16.402 1.00 80.50 102 LYS A O 1
ATOM 807 N N . VAL A 1 103 ? -4.387 24.817 -18.220 1.00 86.25 103 VAL A N 1
ATOM 808 C CA . VAL A 1 103 ? -5.816 24.964 -17.890 1.00 86.25 103 VAL A CA 1
ATOM 809 C C . VAL A 1 103 ? -6.541 23.617 -17.980 1.00 86.25 103 VAL A C 1
ATOM 811 O O . VAL A 1 103 ? -7.355 23.302 -17.113 1.00 86.25 103 VAL A O 1
ATOM 814 N N . SER A 1 104 ? -6.223 22.790 -18.981 1.00 84.88 104 SER A N 1
ATOM 815 C CA . SER A 1 104 ? -6.764 21.428 -19.099 1.00 84.88 104 SER A CA 1
ATOM 816 C C . SER A 1 104 ? -6.359 20.544 -17.912 1.00 84.88 104 SER A C 1
ATOM 818 O O . SER A 1 104 ? -7.217 19.909 -17.298 1.00 84.88 104 SER A O 1
ATOM 820 N N . MET A 1 105 ? -5.089 20.588 -17.504 1.00 81.50 105 MET A N 1
ATOM 821 C CA . MET A 1 105 ? -4.586 19.850 -16.342 1.00 81.50 105 MET A CA 1
ATOM 822 C C . MET A 1 105 ? -5.239 20.301 -15.032 1.00 81.50 105 MET A C 1
ATOM 824 O O . MET A 1 105 ? -5.557 19.466 -14.188 1.00 81.50 105 MET A O 1
ATOM 828 N N . GLN A 1 106 ? -5.495 21.601 -14.862 1.00 88.75 106 GLN A N 1
ATOM 829 C CA . GLN A 1 106 ? -6.216 22.118 -13.695 1.00 88.75 106 GLN A CA 1
ATOM 830 C C . GLN A 1 106 ? -7.673 21.643 -13.655 1.00 88.75 106 GLN A C 1
ATOM 832 O O . GLN A 1 106 ? -8.144 21.230 -12.597 1.00 88.75 106 GLN A O 1
ATOM 837 N N . LYS A 1 107 ? -8.375 21.635 -14.797 1.00 91.75 107 LYS A N 1
ATOM 838 C CA . LYS A 1 107 ? -9.740 21.090 -14.891 1.00 91.75 107 LYS A CA 1
ATOM 839 C C . LYS A 1 107 ? -9.768 19.593 -14.581 1.00 91.75 107 LYS A C 1
ATOM 841 O O . LYS A 1 107 ? -10.562 19.166 -13.750 1.00 91.75 107 LYS A O 1
ATOM 846 N N . ALA A 1 108 ? -8.845 18.818 -15.149 1.00 88.38 108 ALA A N 1
ATOM 847 C CA . ALA A 1 108 ? -8.726 17.387 -14.873 1.00 88.38 108 ALA A CA 1
ATOM 848 C C . ALA A 1 108 ? -8.392 17.103 -13.395 1.00 88.38 108 ALA A C 1
ATOM 850 O O . ALA A 1 108 ? -8.952 16.186 -12.791 1.00 88.38 108 ALA A O 1
ATOM 851 N N . ALA A 1 109 ? -7.520 17.909 -12.781 1.00 92.50 109 ALA A N 1
ATOM 852 C CA . ALA A 1 109 ? -7.198 17.806 -11.359 1.00 92.50 109 ALA A CA 1
ATOM 853 C C . ALA A 1 109 ? -8.402 18.148 -10.467 1.00 92.50 109 ALA A C 1
ATOM 855 O O . ALA A 1 109 ? -8.642 17.465 -9.470 1.00 92.50 109 ALA A O 1
ATOM 856 N N . PHE A 1 110 ? -9.187 19.159 -10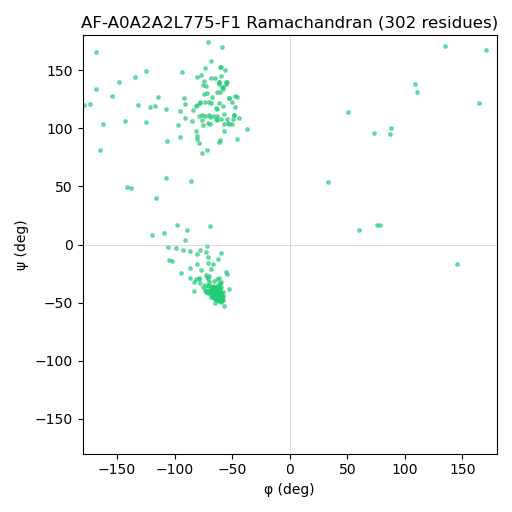.844 1.00 93.25 110 PHE A N 1
ATOM 857 C CA . PHE A 1 110 ? -10.411 19.537 -10.146 1.00 93.25 110 PHE A CA 1
ATOM 858 C C . PHE A 1 110 ? -11.487 18.451 -10.250 1.00 93.25 110 PHE A C 1
ATOM 860 O O . PHE A 1 110 ? -12.039 18.040 -9.235 1.00 93.25 110 PHE A O 1
ATOM 867 N N . GLU A 1 111 ? -11.725 17.900 -11.440 1.00 94.06 111 GLU A N 1
ATOM 868 C CA . GLU A 1 111 ? -12.647 16.775 -11.635 1.00 94.06 111 GLU A CA 1
ATOM 869 C C . GLU A 1 111 ? -12.204 15.523 -10.874 1.00 94.06 111 GLU A C 1
ATOM 871 O O . GLU A 1 111 ? -13.028 14.804 -10.307 1.00 94.06 111 GLU A O 1
ATOM 876 N N . ARG A 1 112 ? -10.895 15.252 -10.832 1.00 91.88 112 ARG A N 1
ATOM 877 C CA . ARG A 1 112 ? -10.335 14.169 -10.019 1.00 91.88 112 ARG A CA 1
ATOM 878 C C . ARG A 1 112 ? -10.580 14.421 -8.533 1.00 91.88 112 ARG A C 1
ATOM 880 O O . ARG A 1 112 ? -10.981 13.501 -7.830 1.00 91.88 112 ARG A O 1
ATOM 887 N N . SER A 1 113 ? -10.375 15.648 -8.060 1.00 93.19 113 SER A N 1
ATOM 888 C CA . SER A 1 113 ? -10.658 16.031 -6.674 1.00 93.19 113 SER A CA 1
ATOM 889 C C . SER A 1 113 ? -12.145 15.893 -6.335 1.00 93.19 113 SER A C 1
ATOM 891 O O . SER A 1 113 ? -12.472 15.369 -5.273 1.00 93.19 113 SER A O 1
ATOM 893 N N . GLN A 1 114 ? -13.048 16.265 -7.246 1.00 94.25 114 GLN A N 1
ATOM 894 C CA . GLN A 1 114 ? -14.485 16.064 -7.056 1.00 94.25 114 GLN A CA 1
ATOM 895 C C . GLN A 1 114 ? -14.856 14.584 -6.971 1.00 94.25 114 GLN A C 1
ATOM 897 O O . GLN A 1 114 ? -15.586 14.204 -6.058 1.00 94.25 114 GLN A O 1
ATOM 902 N N . ARG A 1 115 ? -14.319 13.745 -7.866 1.00 94.38 115 ARG A N 1
ATOM 903 C CA . ARG A 1 115 ? -14.521 12.288 -7.824 1.00 94.38 115 ARG A CA 1
ATOM 904 C C . ARG A 1 115 ? -14.025 11.692 -6.509 1.00 94.38 115 ARG A C 1
ATOM 906 O O . ARG A 1 115 ? -14.746 10.940 -5.870 1.00 94.38 115 ARG A O 1
ATOM 913 N N . ILE A 1 116 ? -12.834 12.090 -6.062 1.00 90.94 116 ILE A N 1
ATOM 914 C CA . ILE A 1 116 ? -12.298 11.672 -4.760 1.00 90.94 116 ILE A CA 1
ATOM 915 C C . ILE A 1 116 ? -13.225 12.125 -3.626 1.00 90.94 116 ILE A C 1
ATOM 917 O O . ILE A 1 116 ? -13.571 11.320 -2.773 1.00 90.94 116 ILE A O 1
ATOM 921 N N . SER A 1 117 ? -13.701 13.374 -3.641 1.00 95.81 117 SER A N 1
ATOM 922 C CA . SER A 1 117 ? -14.626 13.880 -2.619 1.00 95.81 117 SER A CA 1
ATOM 923 C C . SER A 1 117 ? -15.956 13.119 -2.590 1.00 95.81 117 SER A C 1
ATOM 925 O O . SER A 1 117 ? -16.506 12.907 -1.512 1.00 95.81 117 SER A O 1
ATOM 927 N N . GLN A 1 118 ? -16.481 12.703 -3.746 1.00 95.25 118 GLN A N 1
ATOM 928 C CA . GLN A 1 118 ? -17.685 11.871 -3.830 1.00 95.25 118 GLN A CA 1
ATOM 929 C C . GLN A 1 118 ? -17.444 10.495 -3.204 1.00 95.25 118 GLN A C 1
ATOM 931 O O . GLN A 1 118 ? -18.174 10.129 -2.286 1.00 95.25 118 GLN A O 1
ATOM 936 N N . TYR A 1 119 ? -16.366 9.808 -3.591 1.00 95.31 119 TYR A N 1
ATOM 937 C CA . TYR A 1 119 ? -16.007 8.514 -3.006 1.00 95.31 119 TYR A CA 1
ATOM 938 C C . TYR A 1 119 ? -15.730 8.599 -1.504 1.00 95.31 119 TYR A C 1
ATOM 940 O O . TYR A 1 119 ? -16.149 7.733 -0.747 1.00 95.31 119 TYR A O 1
ATOM 948 N N . GLU A 1 120 ? -15.096 9.670 -1.027 1.00 93.44 120 GLU A N 1
ATOM 949 C CA . GLU A 1 120 ? -14.911 9.885 0.409 1.00 93.44 120 GLU A CA 1
ATOM 950 C C . GLU A 1 120 ? -16.235 10.110 1.155 1.00 93.44 120 GLU A C 1
ATOM 952 O O . GLU A 1 120 ? -16.340 9.790 2.339 1.00 93.44 120 GLU A O 1
ATOM 957 N N . ARG A 1 121 ? -17.247 10.714 0.519 1.00 94.50 121 ARG A N 1
ATOM 958 C CA . ARG A 1 121 ? -18.582 10.855 1.127 1.00 94.50 121 ARG A CA 1
ATOM 959 C C . ARG A 1 121 ? -19.316 9.523 1.152 1.00 94.50 121 ARG A C 1
ATOM 961 O O . ARG A 1 121 ? -19.971 9.239 2.149 1.00 94.50 121 ARG A O 1
ATOM 968 N N . GLU A 1 122 ? -19.211 8.737 0.088 1.00 94.12 122 GLU A N 1
ATOM 969 C CA . GLU A 1 122 ? -19.785 7.391 0.014 1.00 94.12 122 GLU A CA 1
ATOM 970 C C . GLU A 1 122 ? -19.160 6.473 1.065 1.00 94.12 122 GLU A C 1
ATOM 972 O O . GLU A 1 122 ? -19.891 5.884 1.854 1.00 94.12 122 GLU A O 1
ATOM 977 N N . LEU A 1 123 ? -17.830 6.473 1.187 1.00 91.75 123 LEU A N 1
ATOM 978 C CA . LEU A 1 123 ? -17.118 5.694 2.200 1.00 91.75 123 LEU A CA 1
ATOM 979 C C . LEU A 1 123 ? -17.533 6.089 3.625 1.00 91.75 123 LEU A C 1
ATOM 981 O O . LEU A 1 123 ? -17.800 5.228 4.457 1.00 91.75 123 LEU A O 1
ATOM 985 N N . ARG A 1 124 ? -17.663 7.395 3.909 1.00 93.56 124 ARG A N 1
ATOM 986 C CA . ARG A 1 124 ? -18.155 7.862 5.219 1.00 93.56 124 ARG A CA 1
ATOM 987 C C . ARG A 1 124 ? -19.588 7.407 5.503 1.00 93.56 124 ARG A C 1
ATOM 989 O O . ARG A 1 124 ? -19.900 7.128 6.657 1.00 93.56 124 ARG A O 1
ATOM 996 N N . ARG A 1 125 ? -20.463 7.355 4.492 1.00 94.44 125 ARG A N 1
ATOM 997 C CA . ARG A 1 125 ? -21.835 6.844 4.654 1.00 94.44 125 ARG A CA 1
ATOM 998 C C . ARG A 1 125 ? -21.835 5.345 4.926 1.00 94.44 125 ARG A C 1
ATOM 1000 O O . ARG A 1 125 ? -22.496 4.922 5.863 1.00 94.44 125 ARG A O 1
ATOM 1007 N N . GLU A 1 126 ? -21.046 4.570 4.187 1.00 89.94 126 GLU A N 1
ATOM 1008 C CA . GLU A 1 126 ? -20.907 3.127 4.410 1.00 89.94 126 GLU A CA 1
ATOM 1009 C C . GLU A 1 126 ? -20.372 2.822 5.821 1.00 89.94 126 GLU A C 1
ATOM 1011 O O . GLU A 1 126 ? -20.894 1.958 6.527 1.00 89.94 126 GLU A O 1
ATOM 1016 N N . GLU A 1 127 ? -19.373 3.578 6.288 1.00 88.81 127 GLU A N 1
ATOM 1017 C CA . GLU A 1 127 ? -18.868 3.470 7.659 1.00 88.81 127 GLU A CA 1
ATOM 1018 C C . GLU A 1 127 ? -19.943 3.818 8.700 1.00 88.81 127 GLU A C 1
ATOM 1020 O O . GLU A 1 127 ? -20.082 3.106 9.698 1.00 88.81 127 GLU A O 1
ATOM 1025 N N . GLN A 1 128 ? -20.733 4.874 8.472 1.00 92.19 128 GLN A N 1
ATOM 1026 C CA . GLN A 1 128 ? -21.850 5.246 9.347 1.00 92.19 128 GLN A CA 1
ATOM 1027 C C . GLN A 1 128 ? -22.919 4.152 9.393 1.00 92.19 128 GLN A C 1
ATOM 1029 O O . GLN A 1 128 ? -23.301 3.730 10.482 1.00 92.19 128 GLN A O 1
ATOM 1034 N N . GLU A 1 129 ? -23.339 3.626 8.245 1.00 92.44 129 GLU A N 1
ATOM 1035 C CA . GLU A 1 129 ? -24.304 2.528 8.154 1.00 92.44 129 GLU A CA 1
ATOM 1036 C C . GLU A 1 129 ? -23.789 1.274 8.865 1.00 92.44 129 GLU A C 1
ATOM 1038 O O . GLU A 1 129 ? -24.517 0.634 9.626 1.00 92.44 129 GLU A O 1
ATOM 1043 N N . ARG A 1 130 ? -22.503 0.945 8.708 1.00 91.94 130 ARG A N 1
ATOM 1044 C CA . ARG A 1 130 ? -21.874 -0.170 9.421 1.00 91.94 130 ARG A CA 1
ATOM 1045 C C . ARG A 1 130 ? -21.895 0.041 10.935 1.00 91.94 130 ARG A C 1
ATOM 1047 O O . ARG A 1 130 ? -22.193 -0.904 11.672 1.00 91.94 130 ARG A O 1
ATOM 1054 N N . MET A 1 131 ? -21.600 1.252 11.405 1.00 89.00 131 MET A N 1
ATOM 1055 C CA . MET A 1 131 ? -21.655 1.598 12.828 1.00 89.00 131 MET A CA 1
ATOM 1056 C C . MET A 1 131 ? -23.087 1.570 13.369 1.00 89.00 131 MET A C 1
ATOM 1058 O O . MET A 1 131 ? -23.313 1.055 14.463 1.00 89.00 131 MET A O 1
ATOM 1062 N N . GLU A 1 132 ? -24.072 2.036 12.603 1.00 93.50 132 GLU A N 1
ATOM 1063 C CA . GLU A 1 132 ? -25.487 1.946 12.964 1.00 93.50 132 GLU A CA 1
ATOM 1064 C C . GLU A 1 132 ? -25.970 0.497 13.027 1.00 93.50 132 GLU A C 1
ATOM 1066 O O . GLU A 1 132 ? -26.660 0.118 13.973 1.00 93.50 132 GLU A O 1
ATOM 1071 N N . MET A 1 133 ? -25.575 -0.342 12.068 1.00 90.12 133 MET A N 1
ATOM 1072 C CA . MET A 1 133 ? -25.882 -1.773 12.074 1.00 90.12 133 MET A CA 1
ATOM 1073 C C . MET A 1 133 ? -25.213 -2.487 13.249 1.00 90.12 133 MET A C 1
ATOM 1075 O O . MET A 1 133 ? -25.830 -3.345 13.880 1.00 90.12 133 MET A O 1
ATOM 1079 N N . MET A 1 134 ? -23.975 -2.122 13.591 1.00 90.62 134 MET A N 1
ATOM 1080 C CA . MET A 1 134 ? -23.315 -2.617 14.799 1.00 90.62 134 MET A CA 1
ATOM 1081 C C . MET A 1 134 ? -24.063 -2.169 16.061 1.00 90.62 134 MET A C 1
ATOM 1083 O O . MET A 1 134 ? -24.281 -2.984 16.956 1.00 90.62 134 MET A O 1
ATOM 1087 N N . GLY A 1 135 ? -24.502 -0.911 16.118 1.00 92.50 135 GLY A N 1
ATOM 1088 C CA . GLY A 1 135 ? -25.289 -0.367 17.221 1.00 92.50 135 GLY A CA 1
ATOM 1089 C C . GLY A 1 135 ? -26.644 -1.058 17.378 1.00 92.50 135 GLY A C 1
ATOM 1090 O O . GLY A 1 135 ? -27.017 -1.409 18.494 1.00 92.50 135 GLY A O 1
ATOM 1091 N N . LYS A 1 136 ? -27.357 -1.324 16.276 1.00 93.94 136 LYS A N 1
ATOM 1092 C CA . LYS A 1 136 ? -28.607 -2.106 16.263 1.00 93.94 136 LYS A CA 1
ATOM 1093 C C . LYS A 1 136 ? -28.376 -3.513 16.806 1.00 93.94 136 LYS A C 1
ATOM 1095 O O . LYS A 1 136 ? -29.041 -3.899 17.759 1.00 93.94 136 LYS A O 1
ATOM 1100 N N . LYS A 1 137 ? -27.352 -4.216 16.309 1.00 92.94 137 LYS A N 1
ATOM 1101 C CA . LYS A 1 137 ? -26.966 -5.547 16.811 1.00 92.94 137 LYS A CA 1
ATOM 1102 C C . LYS A 1 137 ? -26.601 -5.532 18.295 1.00 92.94 137 LYS A C 1
ATOM 1104 O O . LYS A 1 137 ? -26.867 -6.499 18.999 1.00 92.94 137 LYS A O 1
ATOM 1109 N N . LEU A 1 138 ? -25.959 -4.470 18.779 1.00 93.19 138 LEU A N 1
ATOM 1110 C CA . LEU A 1 138 ? -25.596 -4.349 20.190 1.00 93.19 138 LEU A CA 1
ATOM 1111 C C . LEU A 1 138 ? -26.828 -4.108 21.069 1.00 93.19 138 LEU A C 1
ATOM 1113 O O . LEU A 1 138 ? -26.951 -4.757 22.102 1.00 93.19 138 LEU A O 1
ATOM 1117 N N . LYS A 1 139 ? -27.767 -3.267 20.622 1.00 93.19 139 LYS A N 1
ATOM 1118 C CA . LYS A 1 139 ? -29.065 -3.069 21.287 1.00 93.19 139 LYS A CA 1
ATOM 1119 C C . LYS A 1 139 ? -29.903 -4.347 21.299 1.00 93.19 139 LYS A C 1
ATOM 1121 O O . LYS A 1 139 ? -30.457 -4.697 22.330 1.00 93.19 139 LYS A O 1
ATOM 1126 N N . GLU A 1 140 ? -29.963 -5.074 20.185 1.00 89.69 140 GLU A N 1
ATOM 1127 C CA . GLU A 1 140 ? -30.635 -6.380 20.109 1.00 89.69 140 GLU A CA 1
ATOM 1128 C C . GLU A 1 140 ? -30.032 -7.372 21.112 1.00 89.69 140 GLU A C 1
ATOM 1130 O O . GLU A 1 140 ? -30.762 -8.040 21.840 1.00 89.69 140 GLU A O 1
ATOM 1135 N N . LYS A 1 141 ? -28.697 -7.423 21.214 1.00 90.75 141 LYS A N 1
ATOM 1136 C CA . LYS A 1 141 ? -28.013 -8.243 22.222 1.00 90.75 141 LYS A CA 1
ATOM 1137 C C . LYS A 1 141 ? -28.331 -7.801 23.646 1.00 90.75 141 LYS A C 1
ATOM 1139 O O . LYS A 1 141 ? -28.548 -8.657 24.491 1.00 90.75 141 LYS A O 1
ATOM 1144 N N . GLU A 1 142 ? -28.358 -6.500 23.921 1.00 91.81 142 GLU A N 1
ATOM 1145 C CA . GLU A 1 142 ? -28.714 -5.962 25.239 1.00 91.81 142 GLU A CA 1
ATOM 1146 C C . GLU A 1 142 ? -30.128 -6.390 25.653 1.00 91.81 142 GLU A C 1
ATOM 1148 O O . GLU A 1 142 ? -30.308 -6.903 26.755 1.00 91.81 142 GLU A O 1
ATOM 1153 N N . VAL A 1 143 ? -31.103 -6.296 24.742 1.00 90.75 143 VAL A N 1
ATOM 1154 C CA . VAL A 1 143 ? -32.476 -6.778 24.969 1.00 90.75 143 VAL A CA 1
ATOM 1155 C C . VAL A 1 143 ? -32.495 -8.277 25.275 1.00 90.75 143 VAL A C 1
ATOM 1157 O O . VAL A 1 143 ? -33.157 -8.702 26.219 1.00 90.75 143 VAL A O 1
ATOM 1160 N N . VAL A 1 144 ? -31.731 -9.081 24.528 1.00 88.00 144 VAL A N 1
ATOM 1161 C CA . VAL A 1 144 ? -31.590 -10.526 24.780 1.00 88.00 144 VAL A CA 1
ATOM 1162 C C . VAL A 1 144 ? -30.976 -10.798 26.157 1.00 88.00 144 VAL A C 1
ATOM 1164 O O . VAL A 1 144 ? -31.448 -11.678 26.874 1.00 88.00 144 VAL A O 1
ATOM 1167 N N . TYR A 1 145 ? -29.953 -10.044 26.563 1.00 89.56 145 TYR A N 1
ATOM 1168 C CA . TYR A 1 145 ? -29.325 -10.210 27.874 1.00 89.56 145 TYR A CA 1
ATOM 1169 C C . TYR A 1 145 ? -30.246 -9.804 29.028 1.00 89.56 145 TYR A C 1
ATOM 1171 O O . TYR A 1 145 ? -30.284 -10.510 30.034 1.00 89.56 145 TYR A O 1
ATOM 1179 N N . GLU A 1 146 ? -31.015 -8.723 28.899 1.00 92.06 146 GLU A N 1
ATOM 1180 C CA . GLU A 1 146 ? -32.009 -8.332 29.909 1.00 92.06 146 GLU A CA 1
ATOM 1181 C C . GLU A 1 146 ? -33.167 -9.345 29.994 1.00 92.06 146 GLU A C 1
ATOM 1183 O O . GLU A 1 146 ? -33.615 -9.689 31.093 1.00 92.06 146 GLU A O 1
ATOM 1188 N N . ALA A 1 147 ? -33.601 -9.919 28.866 1.00 87.81 147 ALA A N 1
ATOM 1189 C CA . ALA A 1 147 ? -34.573 -11.016 28.845 1.00 87.81 147 ALA A CA 1
ATOM 1190 C C . ALA A 1 147 ? -34.035 -12.271 29.562 1.00 87.81 147 ALA A C 1
ATOM 1192 O O . ALA A 1 147 ? -34.712 -12.845 30.415 1.00 87.81 147 ALA A O 1
ATOM 1193 N N . LEU A 1 148 ? -32.780 -12.651 29.301 1.00 84.50 148 LEU A N 1
ATOM 1194 C CA . LEU A 1 148 ? -32.121 -13.764 29.993 1.00 84.50 148 LEU A CA 1
ATOM 1195 C C . LEU A 1 148 ? -31.968 -13.502 31.496 1.00 84.50 148 LEU A C 1
ATOM 1197 O O . LEU A 1 148 ? -32.214 -14.388 32.312 1.00 84.50 148 LEU A O 1
ATOM 1201 N N . LYS A 1 149 ? -31.589 -12.278 31.876 1.00 90.19 149 LYS A N 1
ATOM 1202 C CA . LYS A 1 149 ? -31.412 -11.867 33.274 1.00 90.19 149 LYS A CA 1
ATOM 1203 C C . LYS A 1 149 ? -32.730 -11.843 34.047 1.00 90.19 149 LYS A C 1
ATOM 1205 O O . LYS A 1 149 ? -32.747 -12.181 35.226 1.00 90.19 149 LYS A O 1
ATOM 1210 N N . SER A 1 150 ? -33.824 -11.461 33.392 1.00 89.06 150 SER A N 1
ATOM 1211 C CA . SER A 1 150 ? -35.177 -11.515 33.960 1.00 89.06 150 SER A CA 1
ATOM 1212 C C . SER A 1 150 ? -35.784 -12.926 33.960 1.00 89.06 150 SER A C 1
ATOM 1214 O O . SER A 1 150 ? -36.855 -13.122 34.531 1.00 89.06 150 SER A O 1
ATOM 1216 N N . GLY A 1 151 ? -35.095 -13.916 33.378 1.00 81.00 151 GLY A N 1
ATOM 1217 C CA . GLY A 1 151 ? -35.532 -15.312 33.332 1.00 81.00 151 GLY A CA 1
ATOM 1218 C C . GLY A 1 151 ? -36.607 -15.597 32.280 1.00 81.00 151 GLY A C 1
ATOM 1219 O O . GLY A 1 151 ? -37.280 -16.623 32.365 1.00 81.00 151 GLY A O 1
ATOM 1220 N N . GLN A 1 152 ? -36.796 -14.706 31.301 1.00 79.94 152 GLN A N 1
ATOM 1221 C CA . GLN A 1 152 ? -37.703 -14.940 30.180 1.00 79.94 152 GLN A CA 1
ATOM 1222 C C . GLN A 1 152 ? -37.096 -15.944 29.189 1.00 79.94 152 GLN A C 1
ATOM 1224 O O . GLN A 1 152 ? -35.901 -15.917 28.893 1.00 79.94 152 GLN A O 1
ATOM 1229 N N . VAL A 1 153 ? -37.937 -16.836 28.655 1.00 78.50 153 VAL A N 1
ATOM 1230 C CA . VAL A 1 153 ? -37.538 -17.795 27.616 1.00 78.50 153 VAL A CA 1
ATOM 1231 C C . VAL A 1 153 ? -37.283 -17.028 26.319 1.00 78.50 153 VAL A C 1
ATOM 1233 O O . VAL A 1 153 ? -38.169 -16.329 25.828 1.00 78.50 153 VAL A O 1
ATOM 1236 N N . LEU A 1 154 ? -36.074 -17.155 25.764 1.00 78.19 154 LEU A N 1
ATOM 1237 C CA . LEU A 1 154 ? -35.750 -16.562 24.469 1.00 78.19 154 LEU A CA 1
ATOM 1238 C C . LEU A 1 154 ? -36.614 -17.196 23.384 1.00 78.19 154 LEU A C 1
ATOM 1240 O O . LEU A 1 154 ? -36.705 -18.420 23.293 1.00 78.19 154 LEU A O 1
ATOM 1244 N N . THR A 1 155 ? -37.222 -16.360 22.552 1.00 80.62 155 THR A N 1
ATOM 1245 C CA . THR A 1 155 ? -38.037 -16.785 21.416 1.00 80.62 155 THR A CA 1
ATOM 1246 C C . THR A 1 155 ? -37.525 -16.145 20.126 1.00 80.62 155 THR A C 1
ATOM 1248 O O . THR A 1 155 ? -36.950 -15.055 20.148 1.00 80.62 155 THR A O 1
ATOM 1251 N N . TYR A 1 156 ? -37.684 -16.840 18.999 1.00 79.62 156 TYR A N 1
ATOM 1252 C CA . TYR A 1 156 ? -37.493 -16.254 17.670 1.00 79.62 156 TYR A CA 1
ATOM 1253 C C . TYR A 1 156 ? -38.633 -15.274 17.344 1.00 79.62 156 TYR A C 1
ATOM 1255 O O . TYR A 1 156 ? -39.609 -15.175 18.086 1.00 79.62 156 TYR A O 1
ATOM 1263 N N . GLN A 1 157 ? -38.546 -14.570 16.207 1.00 77.69 157 GLN A N 1
ATOM 1264 C CA . GLN A 1 157 ? -39.603 -13.647 15.750 1.00 77.69 157 GLN A CA 1
ATOM 1265 C C . GLN A 1 157 ? -40.986 -14.321 15.634 1.00 77.69 157 GLN A C 1
ATOM 1267 O O . GLN A 1 157 ? -42.005 -13.650 15.775 1.00 77.69 157 GLN A O 1
ATOM 1272 N N . ASP A 1 158 ? -41.012 -15.648 15.473 1.00 83.44 158 ASP A N 1
ATOM 1273 C CA . ASP A 1 158 ? -42.220 -16.472 15.364 1.00 83.44 158 ASP A CA 1
ATOM 1274 C C . ASP A 1 158 ? -42.754 -16.981 16.722 1.00 83.44 158 ASP A C 1
ATOM 1276 O O . ASP A 1 158 ? -43.597 -17.876 16.764 1.00 83.44 158 ASP A O 1
ATOM 1280 N N . ASN A 1 159 ? -42.259 -16.449 17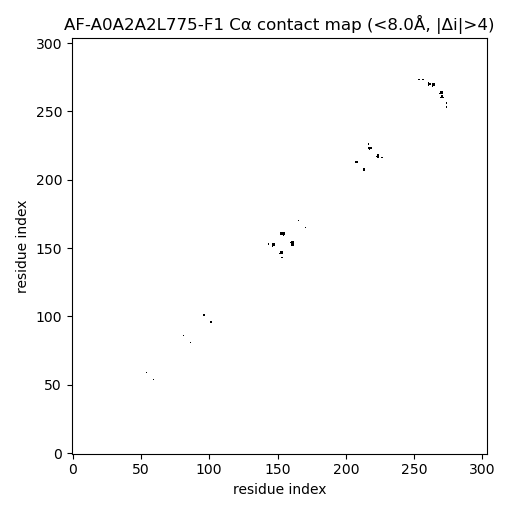.848 1.00 76.62 159 ASN A N 1
ATOM 1281 C CA . ASN A 1 159 ? -42.565 -16.889 19.220 1.00 76.62 159 ASN A CA 1
ATOM 1282 C C . ASN A 1 159 ? -42.199 -18.357 19.531 1.00 76.62 159 ASN A C 1
ATOM 1284 O O . ASN A 1 159 ? -42.595 -18.890 20.570 1.00 76.62 159 ASN A O 1
ATOM 1288 N N . SER A 1 160 ? -41.435 -19.024 18.664 1.00 79.69 160 SER A N 1
ATOM 1289 C CA . SER A 1 160 ? -40.881 -20.349 18.942 1.00 79.69 160 SER A CA 1
ATOM 1290 C C . SER A 1 160 ? -39.698 -20.230 19.909 1.00 79.69 160 SER A C 1
ATOM 1292 O O . SER A 1 160 ? -38.891 -19.308 19.764 1.00 79.69 160 SER A O 1
ATOM 1294 N N . PRO A 1 161 ? -39.574 -21.114 20.915 1.00 78.88 161 PRO A N 1
ATOM 1295 C CA . PRO A 1 161 ? -38.454 -21.077 21.847 1.00 78.88 161 PRO A CA 1
ATOM 1296 C C . PRO A 1 161 ? -37.131 -21.293 21.103 1.00 78.88 161 PRO A C 1
ATOM 1298 O O . PRO A 1 161 ? -37.043 -22.132 20.206 1.00 78.88 161 PRO A O 1
ATOM 1301 N N . VAL A 1 162 ? -36.106 -20.523 21.473 1.00 75.50 162 VAL A N 1
ATOM 1302 C CA . VAL A 1 162 ? -34.756 -20.667 20.921 1.00 75.50 162 VAL A CA 1
ATOM 1303 C C . VAL A 1 162 ? -34.169 -21.981 21.419 1.00 75.50 162 VAL A C 1
ATOM 1305 O O . VAL A 1 162 ? -33.863 -22.125 22.603 1.00 75.50 162 VAL A O 1
ATOM 1308 N N . ASP A 1 163 ? -34.030 -22.940 20.508 1.00 72.81 163 ASP A N 1
ATOM 1309 C CA . ASP A 1 163 ? -33.455 -24.244 20.805 1.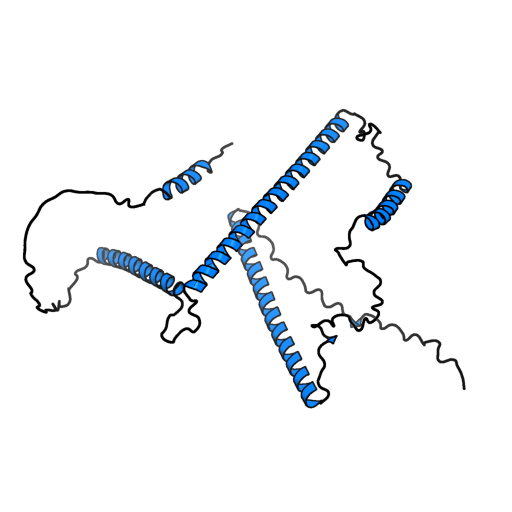00 72.81 163 ASP A CA 1
ATOM 1310 C C . ASP A 1 163 ? -31.924 -24.155 20.719 1.00 72.81 163 ASP A C 1
ATOM 1312 O O . ASP A 1 163 ? -31.350 -23.836 19.676 1.00 72.81 163 ASP A O 1
ATOM 1316 N N . PHE A 1 164 ? -31.239 -24.373 21.842 1.00 71.62 164 PHE A N 1
ATOM 1317 C CA . PHE A 1 164 ? -29.773 -24.290 21.914 1.00 71.62 164 PHE A CA 1
ATOM 1318 C C . PHE A 1 164 ? -29.087 -25.560 21.400 1.00 71.62 164 PHE A C 1
ATOM 1320 O O . PHE A 1 164 ? -27.860 -25.603 21.277 1.00 71.62 164 PHE A O 1
ATOM 1327 N N . MET A 1 165 ? -29.862 -26.610 21.126 1.00 73.69 165 MET A N 1
ATOM 1328 C CA . MET A 1 165 ? -29.344 -27.856 20.593 1.00 73.69 165 MET A CA 1
ATOM 1329 C C . MET A 1 165 ? -29.122 -27.727 19.086 1.00 73.69 165 MET A C 1
ATOM 1331 O O . MET A 1 165 ? -30.037 -27.469 18.311 1.00 73.69 165 MET A O 1
ATOM 1335 N N . VAL A 1 166 ? -27.873 -27.921 18.660 1.00 70.56 166 VAL A N 1
ATOM 1336 C CA . VAL A 1 166 ? -27.531 -27.980 17.237 1.00 70.56 166 VAL A CA 1
ATOM 1337 C C . VAL A 1 166 ? -28.085 -29.282 16.668 1.00 70.56 166 VAL A C 1
ATOM 1339 O O . VAL A 1 166 ? -27.508 -30.348 16.879 1.00 70.56 166 VAL A O 1
ATOM 1342 N N . ASP A 1 167 ? -29.184 -29.199 15.922 1.00 77.38 167 ASP A N 1
ATOM 1343 C CA . ASP A 1 167 ? -29.669 -30.338 15.152 1.00 77.38 167 ASP A CA 1
ATOM 1344 C C . ASP A 1 167 ? -28.786 -30.529 13.907 1.00 77.38 167 ASP A C 1
ATOM 1346 O O . ASP A 1 167 ? -28.855 -29.787 12.920 1.00 77.38 167 ASP A O 1
ATOM 1350 N N . PHE A 1 168 ? -27.893 -31.519 13.970 1.00 80.75 168 PHE A N 1
ATOM 1351 C CA . PHE A 1 168 ? -26.940 -31.820 12.901 1.00 80.75 168 PHE A CA 1
ATOM 1352 C C . PHE A 1 168 ? -27.629 -32.203 11.584 1.00 80.75 168 PHE A C 1
ATOM 1354 O O . PHE A 1 168 ? -27.073 -31.941 10.516 1.00 80.75 168 PHE A O 1
ATOM 1361 N N . ALA A 1 169 ? -28.836 -32.779 11.636 1.00 80.94 169 ALA A N 1
ATOM 1362 C CA . ALA A 1 169 ? -29.590 -33.139 10.437 1.00 80.94 169 ALA A CA 1
ATOM 1363 C C . ALA A 1 169 ? -30.126 -31.892 9.717 1.00 80.94 169 ALA A C 1
ATOM 1365 O O . ALA A 1 169 ? -30.037 -31.785 8.492 1.00 80.94 169 ALA A O 1
ATOM 1366 N N . LEU A 1 170 ? -30.625 -30.925 10.484 1.00 81.06 170 LEU A N 1
ATOM 1367 C CA . LEU A 1 170 ? -31.105 -29.636 9.988 1.00 81.06 170 LEU A CA 1
ATOM 1368 C C . LEU A 1 170 ? -29.949 -28.768 9.475 1.00 81.06 170 LEU A C 1
ATOM 1370 O O . LEU A 1 170 ? -30.049 -28.188 8.396 1.00 81.06 170 LEU A O 1
ATOM 1374 N N . LYS A 1 171 ? -28.813 -28.762 10.185 1.00 81.81 171 LYS A N 1
ATOM 1375 C CA . LYS A 1 171 ? -27.583 -28.083 9.750 1.00 81.81 171 LYS A CA 1
ATOM 1376 C C . LYS A 1 171 ? -27.080 -28.616 8.407 1.00 81.81 171 LYS A C 1
ATOM 1378 O O . LYS A 1 171 ? -26.744 -27.819 7.537 1.00 81.81 171 LYS A O 1
ATOM 1383 N N . LYS A 1 172 ? -27.076 -29.941 8.223 1.00 85.62 172 LYS A N 1
ATOM 1384 C CA . LYS A 1 172 ? -26.674 -30.574 6.961 1.00 85.62 172 LYS A CA 1
ATOM 1385 C C . LYS A 1 172 ? -27.598 -30.179 5.802 1.00 85.62 172 LYS A C 1
ATOM 1387 O O . LYS A 1 172 ? -27.106 -29.819 4.740 1.00 85.62 172 LYS A O 1
ATOM 1392 N N . LYS A 1 173 ? -28.919 -30.175 6.016 1.00 83.12 173 LYS A N 1
ATOM 1393 C CA . LYS A 1 173 ? -29.894 -29.737 4.999 1.00 83.12 173 LYS A CA 1
ATOM 1394 C C . LYS A 1 173 ? -29.733 -28.266 4.616 1.00 83.12 173 LYS A C 1
ATOM 1396 O O . LYS A 1 173 ? -29.747 -27.950 3.436 1.00 83.12 173 LYS A O 1
ATOM 1401 N N . LEU A 1 174 ? -29.536 -27.383 5.595 1.00 79.62 174 LEU A N 1
ATOM 1402 C CA . LEU A 1 174 ? -29.283 -25.959 5.346 1.00 79.62 174 LEU A CA 1
ATOM 1403 C C . LEU A 1 174 ? -27.982 -25.729 4.569 1.00 79.62 174 LEU A C 1
ATOM 1405 O O . LEU A 1 174 ? -27.909 -24.835 3.730 1.00 79.62 174 LEU A O 1
ATOM 1409 N N . GLU A 1 175 ? -26.948 -26.524 4.844 1.00 78.81 175 GLU A N 1
ATOM 1410 C CA . GLU A 1 175 ? -25.681 -26.468 4.117 1.00 78.81 175 GLU A CA 1
ATOM 1411 C C . GLU A 1 175 ? -25.860 -26.924 2.661 1.00 78.81 175 GLU A C 1
ATOM 1413 O O . GLU A 1 175 ? -25.432 -26.220 1.748 1.00 78.81 175 GLU A O 1
ATOM 1418 N N . GLU A 1 176 ? -26.578 -28.026 2.428 1.00 80.19 176 GLU A N 1
ATOM 1419 C CA . GLU A 1 176 ? -26.955 -28.495 1.087 1.00 80.19 176 GLU A CA 1
ATOM 1420 C C . GLU A 1 176 ? -27.803 -27.450 0.334 1.00 80.19 176 GLU A C 1
ATOM 1422 O O . GLU A 1 176 ? -27.484 -27.098 -0.802 1.00 80.19 176 GLU A O 1
ATOM 1427 N N . GLU A 1 177 ? -28.825 -26.872 0.971 1.00 78.44 177 GLU A N 1
ATOM 1428 C CA . GLU A 1 177 ? -29.645 -25.801 0.389 1.00 78.44 177 GLU A CA 1
ATOM 1429 C C . GLU A 1 177 ? -28.833 -24.548 0.068 1.00 78.44 177 GLU A C 1
ATOM 1431 O O . GLU A 1 177 ? -29.073 -23.916 -0.957 1.00 78.44 177 GLU A O 1
ATOM 1436 N N . LYS A 1 178 ? -27.838 -24.192 0.886 1.00 76.81 178 LYS A N 1
ATOM 1437 C CA . LYS A 1 178 ? -26.940 -23.070 0.597 1.00 76.81 178 LYS A CA 1
ATOM 1438 C C . LYS A 1 178 ? -26.063 -23.355 -0.626 1.00 76.81 178 LYS A C 1
ATOM 1440 O O . LYS A 1 178 ? -25.968 -22.508 -1.511 1.00 76.81 178 LYS A O 1
ATOM 1445 N N . TYR A 1 179 ? -25.507 -24.564 -0.725 1.00 68.38 179 TYR A N 1
ATOM 1446 C CA . TYR A 1 179 ? -24.754 -25.018 -1.901 1.00 68.38 179 TYR A CA 1
ATOM 1447 C C . TYR A 1 179 ? -25.591 -25.022 -3.190 1.00 68.38 179 TYR A C 1
ATOM 1449 O O . TYR A 1 179 ? -25.056 -24.793 -4.279 1.00 68.38 179 TYR A O 1
ATOM 1457 N N . HIS A 1 180 ? -26.892 -25.301 -3.091 1.00 65.50 180 HIS A N 1
ATOM 1458 C CA . HIS A 1 180 ? -27.808 -25.275 -4.230 1.00 65.50 180 HIS A CA 1
ATOM 1459 C C . HIS A 1 180 ? -28.331 -23.862 -4.540 1.00 65.50 180 HIS A C 1
ATOM 1461 O O . HIS A 1 180 ? -28.371 -23.476 -5.705 1.00 65.50 180 HIS A O 1
ATOM 1467 N N . GLY A 1 181 ? -28.642 -23.057 -3.526 1.00 60.25 181 GLY A N 1
ATOM 1468 C CA . GLY A 1 181 ? -29.156 -21.694 -3.668 1.00 60.25 181 GLY A CA 1
ATOM 1469 C C . GLY A 1 181 ? -28.123 -20.681 -4.172 1.00 60.25 181 GLY A C 1
ATOM 1470 O O . GLY A 1 181 ? -28.490 -19.746 -4.882 1.00 60.25 181 GLY A O 1
ATOM 1471 N N . GLU A 1 182 ? -26.833 -20.879 -3.881 1.00 54.81 182 GLU A N 1
ATOM 1472 C CA . GLU A 1 182 ? -25.742 -20.069 -4.452 1.00 54.81 182 GLU A CA 1
ATOM 1473 C C . GLU A 1 182 ? -25.557 -20.306 -5.963 1.00 54.81 182 GLU A C 1
ATOM 1475 O O . GLU A 1 182 ? -25.054 -19.432 -6.664 1.00 54.81 182 GLU A O 1
ATOM 1480 N N . LYS A 1 183 ? -26.019 -21.441 -6.514 1.00 55.88 183 LYS A N 1
ATOM 1481 C CA . LYS A 1 183 ? -25.958 -21.699 -7.966 1.00 55.88 183 LYS A CA 1
ATOM 1482 C C . LYS A 1 183 ? -27.028 -20.958 -8.768 1.00 55.88 183 LYS A C 1
ATOM 1484 O O . LYS A 1 183 ? -26.834 -20.776 -9.966 1.00 55.88 183 LYS A O 1
ATOM 1489 N N . GLU A 1 184 ? -28.132 -20.551 -8.141 1.00 54.38 184 GLU A N 1
ATOM 1490 C CA . GLU A 1 184 ? -29.291 -19.976 -8.843 1.00 54.38 184 GLU A CA 1
ATOM 1491 C C . GLU A 1 184 ? -29.394 -18.445 -8.740 1.00 54.38 184 GLU A C 1
ATOM 1493 O O . GLU A 1 184 ? -30.142 -17.838 -9.503 1.00 54.38 184 GLU A O 1
ATOM 1498 N N . LYS A 1 185 ? -28.653 -17.796 -7.828 1.00 53.34 185 LYS A N 1
ATOM 1499 C CA . LYS A 1 185 ? -28.823 -16.359 -7.527 1.00 53.34 185 LYS A CA 1
ATOM 1500 C C . LYS A 1 185 ? -27.745 -15.415 -8.059 1.00 53.34 185 LYS A C 1
ATOM 1502 O O . LYS A 1 185 ? -27.911 -14.208 -7.908 1.00 53.34 185 LYS A O 1
ATOM 1507 N N . GLU A 1 186 ? -26.695 -15.903 -8.715 1.00 42.75 186 GLU A N 1
ATOM 1508 C CA . GLU A 1 186 ? -25.697 -15.015 -9.326 1.00 42.75 186 GLU A CA 1
ATOM 1509 C C . GLU A 1 186 ? -25.795 -15.004 -10.861 1.00 42.75 186 GLU A C 1
ATOM 1511 O O . GLU A 1 186 ? -25.515 -16.025 -11.499 1.00 42.75 186 GLU A O 1
ATOM 1516 N N . PRO A 1 187 ? -26.125 -13.864 -11.506 1.00 45.22 187 PRO A N 1
ATOM 1517 C CA . PRO A 1 187 ? -25.678 -13.647 -12.870 1.00 45.22 187 PRO A CA 1
ATOM 1518 C C . PRO A 1 187 ? -24.147 -13.640 -12.855 1.00 45.22 187 PRO A 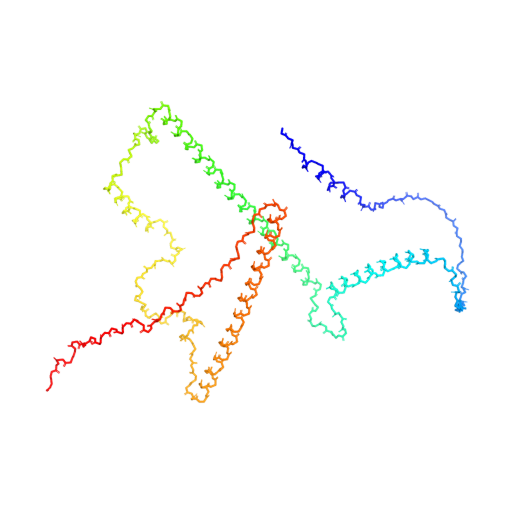C 1
ATOM 1520 O O . PRO A 1 187 ? -23.517 -12.874 -12.134 1.00 45.22 187 PRO A O 1
ATOM 1523 N N . SER A 1 188 ? -23.574 -14.548 -13.638 1.00 45.53 188 SER A N 1
ATOM 1524 C CA . SER A 1 188 ? -22.144 -14.788 -13.815 1.00 45.53 188 SER A CA 1
ATOM 1525 C C . SER A 1 188 ? -21.330 -13.501 -14.008 1.00 45.53 188 SER A C 1
ATOM 1527 O O . SER A 1 188 ? -21.090 -13.075 -15.136 1.00 45.53 188 SER A O 1
ATOM 1529 N N . THR A 1 189 ? -20.835 -12.924 -12.914 1.00 42.59 189 THR A N 1
ATOM 1530 C CA . THR A 1 189 ? -19.772 -11.911 -12.922 1.00 42.59 189 THR A CA 1
ATOM 1531 C C . THR A 1 189 ? -18.762 -12.171 -11.806 1.00 42.59 189 THR A C 1
ATOM 1533 O O . THR A 1 189 ? -18.412 -11.272 -11.054 1.00 42.59 189 THR A O 1
ATOM 1536 N N . SER A 1 190 ? -18.279 -13.405 -11.666 1.00 38.09 190 SER A N 1
ATOM 1537 C CA . SER A 1 190 ? -16.961 -13.663 -11.075 1.00 38.09 190 SER A CA 1
ATOM 1538 C C . SER A 1 190 ? -16.490 -15.073 -11.444 1.00 38.09 190 SER A C 1
ATOM 1540 O O . SER A 1 190 ? -16.960 -16.093 -10.945 1.00 38.09 190 SER A O 1
ATOM 1542 N N . ASN A 1 191 ? -15.554 -15.145 -12.388 1.00 44.19 191 ASN A N 1
ATOM 1543 C CA . ASN A 1 191 ? -14.848 -16.375 -12.724 1.00 44.19 191 ASN A CA 1
ATOM 1544 C C . ASN A 1 191 ? -13.872 -16.726 -11.596 1.00 44.19 191 ASN A C 1
ATOM 1546 O O . ASN A 1 191 ? -12.683 -16.445 -11.692 1.00 44.19 191 ASN A O 1
ATOM 1550 N N . LEU A 1 192 ? -14.363 -17.348 -10.525 1.00 44.69 192 LEU A N 1
ATOM 1551 C CA . LEU A 1 192 ? -13.497 -18.076 -9.598 1.00 44.69 192 LEU A CA 1
ATOM 1552 C C . LEU A 1 192 ? -14.160 -19.364 -9.098 1.00 44.69 192 LEU A C 1
ATOM 1554 O O . LEU A 1 192 ? -14.167 -19.686 -7.913 1.00 44.69 192 LEU A O 1
ATOM 1558 N N . LYS A 1 193 ? -14.688 -20.154 -10.037 1.00 47.75 193 LYS A N 1
ATOM 1559 C CA . LYS A 1 193 ? -14.823 -21.594 -9.809 1.00 47.75 193 LYS A CA 1
ATOM 1560 C C . LYS A 1 193 ? -13.421 -22.183 -9.916 1.00 47.75 193 LYS A C 1
ATOM 1562 O O . LYS A 1 193 ? -12.885 -22.244 -11.016 1.00 47.75 193 LYS A O 1
ATOM 1567 N N . ARG A 1 194 ? -12.853 -22.636 -8.793 1.00 47.50 194 ARG A N 1
ATOM 1568 C CA . ARG A 1 194 ? -11.762 -23.622 -8.806 1.00 47.50 194 ARG A CA 1
ATOM 1569 C C . ARG A 1 194 ? -12.315 -24.887 -9.456 1.00 47.50 194 ARG A C 1
ATOM 1571 O O . ARG A 1 194 ? -12.931 -25.718 -8.790 1.00 47.50 194 ARG A O 1
ATOM 1578 N N . LYS A 1 195 ? -12.209 -24.963 -10.778 1.00 45.66 195 LYS A N 1
ATOM 1579 C CA . LYS A 1 195 ? -12.349 -26.208 -11.516 1.00 45.66 195 LYS A CA 1
ATOM 1580 C C . LYS A 1 195 ? -11.032 -26.958 -11.326 1.00 45.66 195 LYS A C 1
ATOM 1582 O O . LYS A 1 195 ? -9.984 -26.351 -11.157 1.00 45.66 195 LYS A O 1
ATOM 1587 N N . HIS A 1 196 ? -11.100 -28.279 -11.260 1.00 42.44 196 HIS A N 1
ATOM 1588 C CA . HIS A 1 196 ? -9.911 -29.104 -11.420 1.00 42.44 196 HIS A CA 1
ATOM 1589 C C . HIS A 1 196 ? -9.339 -28.790 -12.811 1.00 42.44 196 HIS A C 1
ATOM 1591 O O . HIS A 1 196 ? -9.964 -29.139 -13.813 1.00 42.44 196 HIS A O 1
ATOM 1597 N N . ASP A 1 197 ? -8.213 -28.082 -12.860 1.00 48.69 197 ASP A N 1
ATOM 1598 C CA . ASP A 1 197 ? -7.581 -27.619 -14.095 1.00 48.69 197 ASP A CA 1
ATOM 1599 C C . ASP A 1 197 ? -6.855 -28.783 -14.785 1.00 48.69 197 ASP A C 1
ATOM 1601 O O . ASP A 1 197 ? -5.639 -28.934 -14.716 1.00 48.69 197 ASP A O 1
ATOM 1605 N N . ALA A 1 198 ? -7.612 -29.636 -15.470 1.00 58.09 198 ALA A N 1
ATOM 1606 C CA . ALA A 1 198 ? -7.107 -30.175 -16.723 1.00 58.09 198 ALA A CA 1
ATOM 1607 C C . ALA A 1 198 ? -7.317 -29.071 -17.767 1.00 58.09 198 ALA A C 1
ATOM 1609 O O . ALA A 1 198 ? -8.382 -28.993 -18.386 1.00 58.09 198 ALA A O 1
ATOM 1610 N N . GLU A 1 199 ? -6.334 -28.171 -17.871 1.00 62.69 199 GLU A N 1
ATOM 1611 C CA . GLU A 1 199 ? -6.246 -27.146 -18.913 1.00 62.69 199 GLU A CA 1
ATOM 1612 C C . GLU A 1 199 ? -6.261 -27.861 -20.273 1.00 62.69 199 GLU A C 1
ATOM 1614 O O . GLU A 1 199 ? -5.253 -28.408 -20.723 1.00 62.69 199 GLU A O 1
ATOM 1619 N N . HIS A 1 200 ? -7.428 -27.937 -20.910 1.00 62.84 200 HIS A N 1
ATOM 1620 C CA . HIS A 1 200 ? -7.484 -28.322 -22.312 1.00 62.84 200 HIS A CA 1
ATOM 1621 C C . HIS A 1 200 ? -6.987 -27.115 -23.102 1.00 62.84 200 HIS A C 1
ATOM 1623 O O . HIS A 1 200 ? -7.411 -25.992 -22.846 1.00 62.84 200 HIS A O 1
ATOM 1629 N N . TYR A 1 201 ? -6.034 -27.343 -24.004 1.00 68.69 201 TYR A N 1
ATOM 1630 C CA . TYR A 1 201 ? -5.467 -26.286 -24.830 1.00 68.69 201 TYR A CA 1
ATOM 1631 C C . TYR A 1 201 ? -6.553 -25.693 -25.735 1.00 68.69 201 TYR A C 1
ATOM 1633 O O . TYR A 1 201 ? -6.992 -26.359 -26.674 1.00 68.69 201 TYR A O 1
ATOM 1641 N N . ASP A 1 202 ? -6.945 -24.449 -25.460 1.00 70.94 202 ASP A N 1
ATOM 1642 C CA . ASP A 1 202 ? -7.791 -23.649 -26.338 1.00 70.94 202 ASP A CA 1
ATOM 1643 C C . ASP A 1 202 ? -6.884 -22.839 -27.289 1.00 70.94 202 ASP A C 1
ATOM 1645 O O . ASP A 1 202 ? -6.198 -21.910 -26.855 1.00 70.94 202 ASP A O 1
ATOM 1649 N N . PRO A 1 203 ? -6.827 -23.175 -28.594 1.00 68.69 203 PRO A N 1
ATOM 1650 C CA . PRO A 1 203 ? -5.936 -22.511 -29.553 1.00 68.69 203 PRO A CA 1
ATOM 1651 C C . PRO A 1 203 ? -6.293 -21.039 -29.812 1.00 68.69 203 PRO A C 1
ATOM 1653 O O . PRO A 1 203 ? -5.455 -20.300 -30.330 1.00 68.69 203 PRO A O 1
ATOM 1656 N N . ASP A 1 204 ? -7.506 -20.628 -29.439 1.00 76.12 204 ASP A N 1
ATOM 1657 C CA . ASP A 1 204 ? -8.026 -19.271 -29.612 1.00 76.12 204 ASP A CA 1
ATOM 1658 C C . ASP A 1 204 ? -7.920 -18.415 -28.333 1.00 76.12 204 ASP A C 1
ATOM 1660 O O . ASP A 1 204 ? -8.272 -17.235 -28.356 1.00 76.12 204 ASP A O 1
ATOM 1664 N N . GLU A 1 205 ? -7.442 -18.973 -27.211 1.00 73.50 205 GLU A N 1
ATOM 1665 C CA . GLU A 1 205 ? -7.237 -18.205 -25.980 1.00 73.50 205 GLU A CA 1
ATOM 1666 C C . GLU A 1 205 ? -6.019 -17.275 -26.126 1.00 73.50 205 GLU A C 1
ATOM 1668 O O . GLU A 1 205 ? -4.969 -17.657 -26.657 1.00 73.50 205 GLU A O 1
ATOM 1673 N N . GLU A 1 206 ? -6.149 -16.026 -25.663 1.00 67.75 206 GLU A N 1
ATOM 1674 C CA . GLU A 1 206 ? -5.067 -15.040 -25.688 1.00 67.75 206 GLU A CA 1
ATOM 1675 C C . GLU A 1 206 ? -3.846 -15.580 -24.926 1.00 67.75 206 GLU A C 1
ATOM 1677 O O . GLU A 1 206 ? -3.805 -15.609 -23.694 1.00 67.75 206 GLU A O 1
ATOM 1682 N N . GLN A 1 207 ? -2.825 -16.017 -25.672 1.00 67.81 207 GLN A N 1
ATOM 1683 C CA . GLN A 1 207 ? -1.566 -16.495 -25.104 1.00 67.81 207 GLN A CA 1
ATOM 1684 C C . GLN A 1 207 ? -1.008 -15.445 -24.136 1.00 67.81 207 GLN A C 1
ATOM 1686 O O . GLN A 1 207 ? -0.842 -14.276 -24.494 1.00 67.81 207 GLN A O 1
ATOM 1691 N N . ARG A 1 208 ? -0.728 -15.861 -22.894 1.00 67.50 208 ARG A N 1
ATOM 1692 C CA . ARG A 1 208 ? -0.274 -14.973 -21.813 1.00 67.50 208 ARG A CA 1
ATOM 1693 C C . ARG A 1 208 ? 0.944 -14.155 -22.247 1.00 67.50 208 ARG A C 1
ATOM 1695 O O . ARG A 1 208 ? 2.058 -14.627 -22.176 1.00 67.50 208 ARG A O 1
ATOM 1702 N N . VAL A 1 209 ? 0.790 -12.876 -22.566 1.00 65.31 209 VAL A N 1
ATOM 1703 C CA . VAL A 1 209 ? 1.876 -12.025 -23.115 1.00 65.31 209 VAL A CA 1
ATOM 1704 C C . VAL A 1 209 ? 3.115 -11.883 -22.195 1.00 65.31 209 VAL A C 1
ATOM 1706 O O . VAL A 1 209 ? 4.150 -11.349 -22.593 1.00 65.31 209 VAL A O 1
ATOM 1709 N N . TYR A 1 210 ? 3.057 -12.390 -20.963 1.00 61.38 210 TYR A N 1
ATOM 1710 C CA . TYR A 1 210 ? 4.139 -12.376 -19.989 1.00 61.38 210 TYR A CA 1
ATOM 1711 C C . TYR A 1 210 ? 4.309 -13.739 -19.297 1.00 61.38 210 TYR A C 1
ATOM 1713 O O . TYR A 1 210 ? 3.345 -14.438 -18.991 1.00 61.38 210 TYR A O 1
ATOM 1721 N N . GLY A 1 211 ? 5.561 -14.100 -19.000 1.00 65.19 211 GLY A N 1
ATOM 1722 C CA . GLY A 1 211 ? 5.908 -15.305 -18.240 1.00 65.19 211 GLY A CA 1
ATOM 1723 C C . GLY A 1 211 ? 7.068 -16.099 -18.841 1.00 65.19 211 GLY A C 1
ATOM 1724 O O . GLY A 1 211 ? 7.522 -15.834 -19.954 1.00 65.19 211 GLY A O 1
ATOM 1725 N N . VAL A 1 212 ? 7.551 -17.090 -18.088 1.00 64.56 212 VAL A N 1
ATOM 1726 C CA . VAL A 1 212 ? 8.707 -17.929 -18.464 1.00 64.56 212 VAL A CA 1
ATOM 1727 C C . VAL A 1 212 ? 8.441 -18.712 -19.754 1.00 64.56 212 VAL A C 1
ATOM 1729 O O . VAL A 1 212 ? 9.339 -18.866 -20.574 1.00 64.56 212 VAL A O 1
ATOM 1732 N N . SER A 1 213 ? 7.191 -19.125 -19.983 1.00 64.88 213 SER A N 1
ATOM 1733 C CA . SER A 1 213 ? 6.770 -19.865 -21.178 1.00 64.88 213 SER A CA 1
ATOM 1734 C C . SER A 1 213 ? 6.739 -19.040 -22.473 1.00 64.88 213 SER A C 1
ATOM 1736 O O . SER A 1 213 ? 6.620 -19.620 -23.548 1.00 64.88 213 SER A O 1
ATOM 1738 N N . HIS A 1 214 ? 6.865 -17.709 -22.404 1.00 66.94 214 HIS A N 1
ATOM 1739 C CA . HIS A 1 214 ? 6.667 -16.818 -23.557 1.00 66.94 214 HIS A CA 1
ATOM 1740 C C . HIS A 1 214 ? 7.963 -16.259 -24.155 1.00 66.94 214 HIS A C 1
ATOM 1742 O O . HIS A 1 214 ? 7.957 -15.753 -25.279 1.00 66.94 214 HIS A O 1
ATOM 1748 N N . LYS A 1 215 ? 9.102 -16.385 -23.461 1.00 72.38 215 LYS A N 1
ATOM 1749 C CA . LYS A 1 215 ? 10.404 -16.038 -24.041 1.00 72.38 215 LYS A CA 1
ATOM 1750 C C . LYS A 1 215 ? 10.916 -17.190 -24.899 1.00 72.38 215 LYS A C 1
ATOM 1752 O O . LYS A 1 215 ? 11.516 -18.137 -24.400 1.00 72.38 215 LYS A O 1
ATOM 1757 N N . LYS A 1 216 ? 10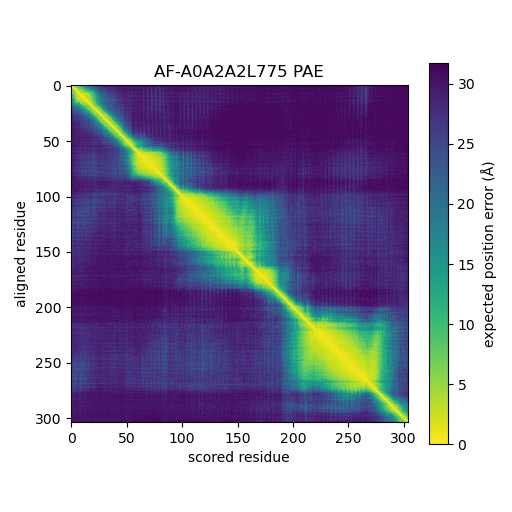.696 -17.090 -26.208 1.00 80.88 216 LYS A N 1
ATOM 1758 C CA . LYS A 1 216 ? 11.354 -17.958 -27.188 1.00 80.88 216 LYS A CA 1
ATOM 1759 C C . LYS A 1 216 ? 12.779 -17.456 -27.396 1.00 80.88 216 LYS A C 1
ATOM 1761 O O . LYS A 1 216 ? 12.974 -16.295 -27.751 1.00 80.88 216 LYS A O 1
ATOM 1766 N N . PHE A 1 217 ? 13.758 -18.321 -27.158 1.00 84.19 217 PHE A N 1
ATOM 1767 C CA . PHE A 1 217 ? 15.132 -18.047 -27.559 1.00 84.19 217 PHE A CA 1
ATOM 1768 C C . PHE A 1 217 ? 15.260 -18.202 -29.073 1.00 84.19 217 PHE A C 1
ATOM 1770 O O . PHE A 1 217 ? 14.515 -18.963 -29.695 1.00 84.19 217 PHE A O 1
ATOM 1777 N N . SER A 1 218 ? 16.199 -17.477 -29.666 1.00 87.19 218 SER A N 1
ATOM 1778 C CA . SER A 1 218 ? 16.570 -17.691 -31.062 1.00 87.19 218 SER A CA 1
ATOM 1779 C C . SER A 1 218 ? 17.101 -19.112 -31.295 1.00 87.19 218 SER A C 1
ATOM 1781 O O . SER A 1 218 ? 17.641 -19.753 -30.392 1.00 87.19 218 SER A O 1
ATOM 1783 N N . ALA A 1 219 ? 16.932 -19.607 -32.524 1.00 86.88 219 ALA A N 1
ATOM 1784 C CA . ALA A 1 219 ? 17.439 -20.917 -32.932 1.00 86.88 219 ALA A CA 1
ATOM 1785 C C . ALA A 1 219 ? 18.971 -20.928 -33.100 1.00 86.88 219 ALA A C 1
ATOM 1787 O O . ALA A 1 219 ? 19.595 -21.972 -32.925 1.00 86.88 219 ALA A O 1
ATOM 1788 N N . ASP A 1 220 ? 19.577 -19.774 -33.399 1.00 93.75 220 ASP A N 1
ATOM 1789 C CA . ASP A 1 220 ? 21.028 -19.657 -33.550 1.00 93.75 220 ASP A CA 1
ATOM 1790 C C . ASP A 1 220 ? 21.713 -19.616 -32.177 1.00 93.75 220 ASP A C 1
ATOM 1792 O O . ASP A 1 220 ? 21.473 -18.710 -31.374 1.00 93.75 220 ASP A O 1
ATOM 1796 N N . GLU A 1 221 ? 22.619 -20.557 -31.925 1.00 92.25 221 GLU A N 1
ATOM 1797 C CA . GLU A 1 221 ? 23.204 -20.784 -30.597 1.00 92.25 221 GLU A CA 1
ATOM 1798 C C . GLU A 1 221 ? 23.964 -19.563 -30.043 1.00 92.25 221 GLU A C 1
ATOM 1800 O O . GLU A 1 221 ? 23.825 -19.226 -28.869 1.00 92.25 221 GLU A O 1
ATOM 1805 N N . GLU A 1 222 ? 24.696 -18.819 -30.878 1.00 93.12 222 GLU A N 1
ATOM 1806 C CA . GLU A 1 222 ? 25.400 -17.606 -30.430 1.00 93.12 222 GLU A CA 1
ATOM 1807 C C . GLU A 1 222 ? 24.437 -16.506 -29.966 1.00 93.12 222 GLU A C 1
ATOM 1809 O O . GLU A 1 222 ? 24.673 -15.821 -28.968 1.00 93.12 222 GLU A O 1
ATOM 1814 N N . THR A 1 223 ? 23.336 -16.317 -30.695 1.00 92.06 223 THR A N 1
ATOM 1815 C CA . THR A 1 223 ? 22.342 -15.292 -30.354 1.00 92.06 223 THR A CA 1
ATOM 1816 C C . THR A 1 223 ? 21.525 -15.716 -29.135 1.00 92.06 223 THR A C 1
ATOM 1818 O O . THR A 1 223 ? 21.245 -14.883 -28.271 1.00 92.06 223 THR A O 1
ATOM 1821 N N . ARG A 1 224 ? 21.251 -17.018 -28.997 1.00 91.44 224 ARG A N 1
ATOM 1822 C CA . ARG A 1 224 ? 20.618 -17.618 -27.821 1.00 91.44 224 ARG A CA 1
ATOM 1823 C C . ARG A 1 224 ? 21.455 -17.412 -26.564 1.00 91.44 224 ARG A C 1
ATOM 1825 O O . ARG A 1 224 ? 20.920 -16.992 -25.540 1.00 91.44 224 ARG A O 1
ATOM 1832 N N . GLN A 1 225 ? 22.766 -17.639 -26.637 1.00 93.44 225 GLN A N 1
ATOM 1833 C CA . GLN A 1 225 ? 23.676 -17.412 -25.511 1.00 93.44 225 GLN A CA 1
ATOM 1834 C C . GLN A 1 225 ? 23.713 -15.940 -25.086 1.00 93.44 225 GLN A C 1
ATOM 1836 O O . GLN A 1 225 ? 23.669 -15.653 -23.890 1.00 93.44 225 GLN A O 1
ATOM 1841 N N . ARG A 1 226 ? 23.715 -14.997 -26.040 1.00 94.44 226 ARG A N 1
ATOM 1842 C CA . ARG A 1 226 ? 23.635 -13.556 -25.735 1.00 94.44 226 ARG A CA 1
ATOM 1843 C C . ARG A 1 226 ? 22.322 -13.185 -25.044 1.00 94.44 226 ARG A C 1
ATOM 1845 O O . ARG A 1 226 ? 22.354 -12.496 -24.030 1.00 94.44 226 ARG A O 1
ATOM 1852 N N . GLN A 1 227 ? 21.188 -13.684 -25.539 1.00 90.81 227 GLN A N 1
ATOM 1853 C CA . GLN A 1 227 ? 19.873 -13.467 -24.918 1.00 90.81 227 GLN A CA 1
ATOM 1854 C C . GLN A 1 227 ? 19.806 -14.038 -23.495 1.00 90.81 227 GLN A C 1
ATOM 1856 O O . GLN A 1 227 ? 19.206 -13.436 -22.605 1.00 90.81 227 GLN A O 1
ATOM 1861 N N . LEU A 1 228 ? 20.430 -15.197 -23.267 1.00 91.00 228 LEU A N 1
ATOM 1862 C CA . LEU A 1 228 ? 20.493 -15.826 -21.952 1.00 91.00 228 LEU A CA 1
ATOM 1863 C C . LEU A 1 228 ? 21.364 -15.019 -20.979 1.00 91.00 228 LEU A C 1
ATOM 1865 O O . LEU A 1 228 ? 20.962 -14.793 -19.840 1.00 91.00 228 LEU A O 1
ATOM 1869 N N . GLN A 1 229 ? 22.525 -14.540 -21.432 1.00 94.31 229 GLN A N 1
ATOM 1870 C CA . GLN A 1 229 ? 23.393 -13.662 -20.642 1.00 94.31 229 GLN A CA 1
ATOM 1871 C C . GLN A 1 229 ? 22.696 -12.346 -20.288 1.00 94.31 229 GLN A C 1
ATOM 1873 O O . GLN A 1 229 ? 22.715 -11.940 -19.129 1.00 94.31 229 GLN A O 1
ATOM 1878 N N . GLU A 1 230 ? 22.011 -11.725 -21.248 1.00 93.81 230 GLU A N 1
ATOM 1879 C CA . GLU A 1 230 ? 21.227 -10.513 -21.009 1.00 93.81 230 GLU A CA 1
ATOM 1880 C C . GLU A 1 230 ? 20.140 -10.745 -19.949 1.00 93.81 230 GLU A C 1
ATOM 1882 O O . GLU A 1 230 ? 19.973 -9.937 -19.034 1.00 93.81 230 GLU A O 1
ATOM 1887 N N . LEU A 1 231 ? 19.433 -11.876 -20.028 1.00 89.50 231 LEU A N 1
ATOM 1888 C CA . LEU A 1 231 ? 18.446 -12.279 -19.027 1.00 89.50 231 LEU A CA 1
ATOM 1889 C C . LEU A 1 231 ? 19.066 -12.406 -17.633 1.00 89.50 231 LEU A C 1
ATOM 1891 O O . LEU A 1 231 ? 18.526 -11.848 -16.680 1.00 89.50 231 LEU A O 1
ATOM 1895 N N . LEU A 1 232 ? 20.205 -13.093 -17.517 1.00 93.50 232 LEU A N 1
ATOM 1896 C CA . LEU A 1 232 ? 20.919 -13.253 -16.249 1.00 93.50 232 LEU A CA 1
ATOM 1897 C C . LEU A 1 232 ? 21.367 -11.907 -15.674 1.00 93.50 232 LEU A C 1
ATOM 1899 O O . LEU A 1 232 ? 21.265 -11.684 -14.468 1.00 93.50 232 LEU A O 1
ATOM 1903 N N . ASP A 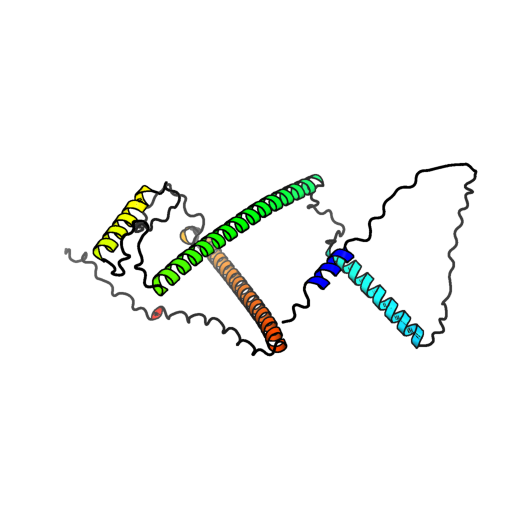1 233 ? 21.837 -10.994 -16.518 1.00 95.62 233 ASP A N 1
ATOM 1904 C CA . ASP A 1 233 ? 22.252 -9.662 -16.088 1.00 95.62 233 ASP A CA 1
ATOM 1905 C C . ASP A 1 233 ? 21.064 -8.810 -15.636 1.00 95.62 233 ASP A C 1
ATOM 1907 O O . ASP A 1 233 ? 21.176 -8.069 -14.656 1.00 95.62 233 ASP A O 1
ATOM 1911 N N . MET A 1 234 ? 19.910 -8.936 -16.295 1.00 90.12 234 MET A N 1
ATOM 1912 C CA . MET A 1 234 ? 18.672 -8.300 -15.846 1.00 90.12 234 MET A CA 1
ATOM 1913 C C . MET A 1 234 ? 18.204 -8.865 -14.504 1.00 90.12 234 MET A C 1
ATOM 1915 O O . MET A 1 234 ? 17.887 -8.081 -13.612 1.00 90.12 234 MET A O 1
ATOM 1919 N N . THR A 1 235 ? 18.255 -10.185 -14.307 1.00 93.25 235 THR A N 1
ATOM 1920 C CA . THR A 1 235 ? 17.937 -10.815 -13.017 1.00 93.25 235 THR A CA 1
ATOM 1921 C C . THR A 1 235 ? 18.855 -10.311 -11.906 1.00 93.25 235 THR A C 1
ATOM 1923 O O . THR A 1 235 ? 18.368 -9.838 -10.882 1.00 93.25 235 THR A O 1
ATOM 1926 N N . LYS A 1 236 ? 20.177 -10.284 -12.129 1.00 95.81 236 LYS A N 1
ATOM 1927 C CA . LYS A 1 236 ? 21.139 -9.741 -11.153 1.00 95.81 236 LYS A CA 1
ATOM 1928 C C . LYS A 1 236 ? 20.840 -8.284 -10.803 1.00 95.81 236 LYS A C 1
ATOM 1930 O O . LYS A 1 236 ? 20.936 -7.898 -9.640 1.00 95.81 236 LYS A O 1
ATOM 1935 N N . LYS A 1 237 ? 20.479 -7.457 -11.792 1.00 94.81 237 LYS A N 1
ATOM 1936 C CA . LYS A 1 237 ? 20.091 -6.057 -11.553 1.00 94.81 237 LYS A CA 1
ATOM 1937 C C . LYS A 1 237 ? 18.838 -5.977 -10.682 1.00 94.81 237 LYS A C 1
ATOM 1939 O O . LYS A 1 237 ? 18.845 -5.211 -9.721 1.00 94.81 237 LYS A O 1
ATOM 1944 N N . THR A 1 238 ? 17.811 -6.776 -10.975 1.00 92.94 238 THR A N 1
ATOM 1945 C CA . THR A 1 238 ? 16.574 -6.836 -10.183 1.00 92.94 238 THR A CA 1
ATOM 1946 C C . THR A 1 238 ? 16.825 -7.322 -8.755 1.00 92.94 238 THR A C 1
ATOM 1948 O O . THR A 1 238 ? 16.263 -6.766 -7.815 1.00 92.94 238 THR A O 1
ATOM 1951 N N . ASP A 1 239 ? 17.713 -8.295 -8.555 1.00 91.88 239 ASP A N 1
ATOM 1952 C CA . ASP A 1 239 ? 18.076 -8.761 -7.214 1.00 91.88 239 ASP A CA 1
ATOM 1953 C C . ASP A 1 239 ? 18.787 -7.668 -6.415 1.00 91.88 239 ASP A C 1
ATOM 1955 O O . ASP A 1 239 ? 18.499 -7.458 -5.236 1.00 91.88 239 ASP A O 1
ATOM 1959 N N . VAL A 1 240 ? 19.684 -6.914 -7.056 1.00 95.12 240 VAL A N 1
ATOM 1960 C CA . VAL A 1 240 ? 20.359 -5.776 -6.421 1.00 95.12 240 VAL A CA 1
ATOM 1961 C C . VAL A 1 240 ? 19.365 -4.673 -6.057 1.00 95.12 240 VAL A C 1
ATOM 1963 O O . VAL A 1 240 ? 19.467 -4.116 -4.963 1.00 95.12 240 VAL A O 1
ATOM 1966 N N . THR A 1 241 ? 18.405 -4.340 -6.927 1.00 92.81 241 THR A N 1
ATOM 1967 C CA . THR A 1 241 ? 17.382 -3.330 -6.605 1.00 92.81 241 THR A CA 1
ATOM 1968 C C . THR A 1 241 ? 16.468 -3.811 -5.488 1.00 92.81 241 THR A C 1
ATOM 1970 O O . THR A 1 241 ? 16.275 -3.082 -4.521 1.00 92.81 241 THR A O 1
ATOM 1973 N N . ARG A 1 242 ? 16.003 -5.063 -5.545 1.00 92.88 242 ARG A N 1
ATOM 1974 C CA . ARG A 1 242 ? 15.150 -5.662 -4.513 1.00 92.88 242 ARG A CA 1
ATOM 1975 C C . ARG A 1 242 ? 15.838 -5.687 -3.147 1.00 92.88 242 ARG A C 1
ATOM 1977 O O . ARG A 1 242 ? 15.219 -5.334 -2.148 1.00 92.88 242 ARG A O 1
ATOM 1984 N N . ARG A 1 243 ? 17.129 -6.042 -3.094 1.00 91.50 243 ARG A N 1
ATOM 1985 C CA . ARG A 1 243 ? 17.931 -5.990 -1.858 1.00 91.50 243 ARG A CA 1
ATOM 1986 C C . ARG A 1 243 ? 18.026 -4.570 -1.304 1.00 91.50 243 ARG A C 1
ATOM 1988 O O . ARG A 1 243 ? 17.785 -4.366 -0.118 1.00 91.50 243 ARG A O 1
ATOM 1995 N N . LYS A 1 244 ? 18.308 -3.577 -2.153 1.00 94.75 244 LYS A N 1
ATOM 1996 C CA . LYS A 1 244 ? 18.350 -2.163 -1.738 1.00 94.75 244 LYS A CA 1
ATOM 1997 C C . LYS A 1 244 ? 17.001 -1.683 -1.206 1.00 94.75 244 LYS A C 1
ATOM 1999 O O . LYS A 1 244 ? 16.952 -1.054 -0.155 1.00 94.75 244 LYS A O 1
ATOM 2004 N N . GLU A 1 245 ? 15.911 -2.009 -1.893 1.00 92.88 245 GLU A N 1
ATOM 2005 C CA . GLU A 1 245 ? 14.553 -1.654 -1.471 1.00 92.88 245 GLU A CA 1
ATOM 2006 C C . GLU A 1 245 ? 14.190 -2.291 -0.125 1.00 92.88 245 GLU A C 1
ATOM 2008 O O . GLU A 1 245 ? 13.649 -1.615 0.753 1.00 92.88 245 GLU A O 1
ATOM 2013 N N . MET A 1 246 ? 14.549 -3.562 0.076 1.00 91.06 246 MET A N 1
ATOM 2014 C CA . MET A 1 246 ? 14.362 -4.269 1.343 1.00 91.06 246 MET A CA 1
ATOM 2015 C C . MET A 1 246 ? 15.171 -3.619 2.475 1.00 91.06 246 MET A C 1
ATOM 2017 O O . MET A 1 246 ? 14.638 -3.369 3.558 1.00 91.06 246 MET A O 1
ATOM 2021 N N . GLU A 1 247 ? 16.437 -3.271 2.227 1.00 90.12 247 GLU A N 1
ATOM 2022 C CA . GLU A 1 247 ? 17.274 -2.560 3.197 1.00 90.12 247 GLU A CA 1
ATOM 2023 C C . GLU A 1 247 ? 16.717 -1.175 3.546 1.00 90.12 247 GLU A C 1
ATOM 2025 O O . GLU A 1 247 ? 16.709 -0.777 4.714 1.00 90.12 247 GLU A O 1
ATOM 2030 N N . GLU A 1 248 ? 16.240 -0.420 2.558 1.00 93.06 248 GLU A N 1
ATOM 2031 C CA . GLU A 1 248 ? 15.620 0.885 2.778 1.00 93.06 248 GLU A CA 1
ATOM 2032 C C . GLU A 1 248 ? 14.313 0.775 3.565 1.00 93.06 248 GLU A C 1
ATOM 2034 O O . GLU A 1 248 ? 14.068 1.580 4.470 1.00 93.06 248 GLU A O 1
ATOM 2039 N N . ALA A 1 249 ? 13.481 -0.221 3.257 1.00 90.88 249 ALA A N 1
ATOM 2040 C CA . ALA A 1 249 ? 12.267 -0.512 4.006 1.00 90.88 249 ALA A CA 1
ATOM 2041 C C . ALA A 1 249 ? 12.596 -0.850 5.467 1.00 90.88 249 ALA A C 1
ATOM 2043 O O . ALA A 1 249 ? 12.011 -0.258 6.379 1.00 90.88 249 ALA A O 1
ATOM 2044 N N . ARG A 1 250 ? 13.605 -1.700 5.699 1.00 88.88 250 ARG A N 1
ATOM 2045 C CA . ARG A 1 250 ? 14.086 -2.056 7.040 1.00 88.88 250 ARG A CA 1
ATOM 2046 C C . ARG A 1 250 ? 14.610 -0.837 7.802 1.00 88.88 250 ARG A C 1
ATOM 2048 O O . ARG A 1 250 ? 14.217 -0.613 8.945 1.00 88.88 250 ARG A O 1
ATOM 2055 N N . LYS A 1 251 ? 15.420 0.021 7.170 1.00 90.50 251 LYS A N 1
ATOM 2056 C CA . LYS A 1 251 ? 15.899 1.283 7.774 1.00 90.50 251 LYS A CA 1
ATOM 2057 C C . LYS A 1 251 ? 14.743 2.215 8.146 1.00 90.50 251 LYS A C 1
ATOM 2059 O O . LYS A 1 251 ? 14.748 2.802 9.227 1.00 90.50 251 LYS A O 1
ATOM 2064 N N . LYS A 1 252 ? 13.723 2.336 7.287 1.00 92.88 252 LYS A N 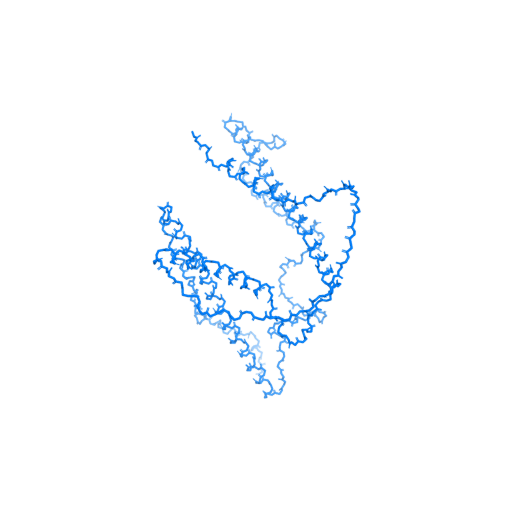1
ATOM 2065 C CA . LYS A 1 252 ? 12.516 3.136 7.568 1.00 92.88 252 LYS A CA 1
ATOM 2066 C C . LYS A 1 252 ? 11.725 2.571 8.750 1.00 92.88 252 LYS A C 1
ATOM 2068 O O . LYS A 1 252 ? 11.243 3.353 9.571 1.00 92.88 252 LYS A O 1
ATOM 2073 N N . GLN A 1 253 ? 11.593 1.250 8.853 1.00 89.81 253 GLN A N 1
ATOM 2074 C CA . GLN A 1 253 ? 10.938 0.595 9.988 1.00 89.81 253 GLN A CA 1
ATOM 2075 C C . GLN A 1 253 ? 11.707 0.829 11.292 1.00 89.81 253 GLN A C 1
ATOM 2077 O O . GLN A 1 253 ? 11.104 1.278 12.266 1.00 89.81 253 GLN A O 1
ATOM 2082 N N . LEU A 1 254 ? 13.031 0.649 11.291 1.00 90.00 254 LEU A N 1
ATOM 2083 C CA . LEU A 1 254 ? 13.881 0.932 12.453 1.00 90.00 254 LEU A CA 1
ATOM 2084 C C . LEU A 1 254 ? 13.784 2.400 12.884 1.00 90.00 254 LEU A C 1
ATOM 2086 O O . LEU A 1 254 ? 13.570 2.680 14.058 1.00 90.00 254 LEU A O 1
ATOM 2090 N N . ALA A 1 255 ? 13.820 3.349 11.946 1.00 92.19 255 ALA A N 1
ATOM 2091 C CA . ALA A 1 255 ? 13.674 4.769 12.267 1.00 92.19 255 ALA A CA 1
ATOM 2092 C C . ALA A 1 255 ? 12.293 5.112 12.860 1.00 92.19 255 ALA A C 1
ATOM 2094 O O . ALA A 1 255 ? 12.189 5.959 13.751 1.00 92.19 255 ALA A O 1
ATOM 2095 N N . LYS A 1 256 ? 11.215 4.475 12.379 1.00 93.31 256 LYS A N 1
ATOM 2096 C CA . LYS A 1 256 ? 9.874 4.606 12.980 1.00 93.31 256 LYS A CA 1
ATOM 2097 C C . LYS A 1 256 ? 9.850 4.018 14.392 1.00 93.31 256 LYS A C 1
ATOM 2099 O O . LYS A 1 256 ? 9.319 4.657 15.299 1.00 93.31 256 LYS A O 1
ATOM 2104 N N . HIS A 1 257 ? 10.461 2.853 14.576 1.00 89.69 257 HIS A N 1
ATOM 2105 C CA . HIS A 1 257 ? 10.559 2.168 15.860 1.00 89.69 257 HIS A CA 1
ATOM 2106 C C . HIS A 1 257 ? 11.356 2.983 16.890 1.00 89.69 257 HIS A C 1
ATOM 2108 O O . HIS A 1 257 ? 10.893 3.204 18.005 1.00 89.69 257 HIS A O 1
ATOM 2114 N N . GLU A 1 258 ? 12.506 3.540 16.506 1.00 92.25 258 GLU A N 1
ATOM 2115 C CA . GLU A 1 258 ? 13.295 4.428 17.362 1.00 92.25 258 GLU A CA 1
ATOM 2116 C C . GLU A 1 258 ? 12.516 5.679 17.773 1.00 92.25 258 GLU A C 1
ATOM 2118 O O . GLU A 1 258 ? 12.545 6.072 18.940 1.00 92.25 258 GLU A O 1
ATOM 2123 N N . LYS A 1 259 ? 11.794 6.312 16.837 1.00 94.75 259 LYS A N 1
ATOM 2124 C CA . LYS A 1 259 ? 10.934 7.465 17.148 1.00 94.75 259 LYS A CA 1
ATOM 2125 C C . LYS A 1 259 ? 9.856 7.094 18.165 1.00 94.75 259 LYS A C 1
ATOM 2127 O O . LYS A 1 259 ? 9.618 7.864 19.095 1.00 94.75 259 LYS A O 1
ATOM 2132 N N . LEU A 1 260 ? 9.244 5.920 18.017 1.00 92.25 260 LEU A N 1
ATOM 2133 C CA . LEU A 1 260 ? 8.261 5.406 18.963 1.00 92.25 260 LEU A CA 1
ATOM 2134 C C . LEU A 1 260 ? 8.891 5.181 20.344 1.00 92.25 260 LEU A C 1
ATOM 2136 O O . LEU A 1 260 ? 8.355 5.656 21.341 1.00 92.25 260 LEU A O 1
ATOM 2140 N N . ASN A 1 261 ? 10.059 4.542 20.408 1.00 93.00 261 ASN A N 1
ATOM 2141 C CA . ASN A 1 261 ? 10.759 4.302 21.667 1.00 93.00 261 ASN A CA 1
ATOM 2142 C C . ASN A 1 261 ? 11.170 5.604 22.363 1.00 93.00 261 ASN A C 1
ATOM 2144 O O . ASN A 1 261 ? 11.007 5.716 23.574 1.00 93.00 261 ASN A O 1
ATOM 2148 N N . ARG A 1 262 ? 11.592 6.636 21.619 1.00 94.12 262 ARG A N 1
ATOM 2149 C CA . ARG A 1 262 ? 11.846 7.973 22.187 1.00 94.12 262 ARG A CA 1
ATOM 2150 C C . ARG A 1 262 ? 10.593 8.578 22.827 1.00 94.12 262 ARG A C 1
ATOM 2152 O O . ARG A 1 262 ? 10.686 9.159 23.905 1.00 94.12 262 ARG A O 1
ATOM 2159 N N . LEU A 1 263 ? 9.427 8.432 22.194 1.00 93.31 263 LEU A N 1
ATOM 2160 C CA . LEU A 1 263 ? 8.152 8.890 22.761 1.00 93.31 263 LEU A CA 1
ATOM 2161 C C . LEU A 1 263 ? 7.744 8.072 23.993 1.00 93.31 263 LEU A C 1
ATOM 2163 O O . LEU A 1 263 ? 7.270 8.649 24.967 1.00 93.31 263 LEU A O 1
ATOM 2167 N N . ARG A 1 264 ? 7.963 6.752 23.979 1.00 94.81 264 ARG A N 1
ATOM 2168 C CA . ARG A 1 264 ? 7.677 5.868 25.119 1.00 94.81 264 ARG A CA 1
ATOM 2169 C C . ARG A 1 264 ? 8.527 6.227 26.331 1.00 94.81 264 ARG A C 1
ATOM 2171 O O . ARG A 1 264 ? 7.961 6.461 27.392 1.00 94.81 264 ARG A O 1
ATOM 2178 N N . ILE A 1 265 ? 9.835 6.406 26.138 1.00 93.88 265 ILE A N 1
ATOM 2179 C CA . ILE A 1 265 ? 10.758 6.848 27.193 1.00 93.88 265 ILE A CA 1
ATOM 2180 C C . ILE A 1 265 ? 10.328 8.211 27.747 1.00 93.88 265 ILE A C 1
ATOM 2182 O O . ILE A 1 265 ? 10.262 8.386 28.960 1.00 93.88 265 ILE A O 1
ATOM 2186 N N . LYS A 1 266 ? 9.969 9.167 26.876 1.00 93.88 266 LYS A N 1
ATOM 2187 C CA . LYS A 1 266 ? 9.482 10.490 27.303 1.00 93.88 266 LYS A CA 1
ATOM 2188 C C . LYS A 1 266 ? 8.212 10.400 28.160 1.00 93.88 266 LYS A C 1
ATOM 2190 O O . LYS A 1 266 ? 8.026 11.219 29.053 1.00 93.88 266 LYS A O 1
ATOM 2195 N N . ASN A 1 267 ? 7.364 9.412 27.893 1.00 94.44 267 ASN A N 1
ATOM 2196 C CA . ASN A 1 267 ? 6.119 9.177 28.618 1.00 94.44 267 ASN A CA 1
ATOM 2197 C C . ASN A 1 267 ? 6.281 8.221 29.818 1.00 94.44 267 ASN A C 1
ATOM 2199 O O . ASN A 1 267 ? 5.283 7.890 30.449 1.00 94.44 267 ASN A O 1
ATOM 2203 N N . GLY A 1 268 ? 7.501 7.770 30.138 1.00 92.94 268 GLY A N 1
ATOM 2204 C CA . GLY A 1 268 ? 7.764 6.852 31.252 1.00 92.94 268 GLY A CA 1
ATOM 2205 C C . GLY A 1 268 ? 7.380 5.390 30.990 1.00 92.94 268 GLY A C 1
ATOM 2206 O O . GLY A 1 268 ? 7.264 4.619 31.936 1.00 92.94 268 GLY A O 1
ATOM 2207 N N . LEU A 1 269 ? 7.171 5.000 29.729 1.00 93.19 269 LEU A N 1
ATOM 2208 C CA . LEU A 1 269 ? 6.940 3.610 29.333 1.00 93.19 269 LEU A CA 1
ATOM 2209 C C . LEU A 1 269 ? 8.249 2.936 28.917 1.00 93.19 269 LEU A C 1
ATOM 2211 O O . LEU A 1 269 ? 9.115 3.556 28.296 1.00 93.19 269 LEU A O 1
ATOM 2215 N N . GLU A 1 270 ? 8.336 1.631 29.166 1.00 90.12 270 GLU A N 1
ATOM 2216 C CA . GLU A 1 270 ? 9.448 0.813 28.689 1.00 90.12 270 GLU A CA 1
ATOM 2217 C C . GLU A 1 270 ? 9.523 0.803 27.150 1.00 90.12 270 GLU A C 1
ATOM 2219 O O . GLU A 1 270 ? 8.480 0.769 26.468 1.00 90.12 270 GLU A O 1
ATOM 2224 N N . PRO A 1 271 ? 10.743 0.862 26.584 1.00 88.06 271 PRO A N 1
ATOM 2225 C CA . PRO A 1 271 ? 10.955 0.801 25.145 1.00 88.06 271 PRO A CA 1
ATOM 2226 C C . PRO A 1 271 ? 10.532 -0.566 24.607 1.00 88.06 271 PRO A C 1
ATOM 2228 O O . PRO A 1 271 ? 10.742 -1.592 25.248 1.00 88.06 271 PRO A O 1
ATOM 2231 N N . LEU A 1 272 ? 9.945 -0.583 23.411 1.00 87.12 272 LEU A N 1
ATOM 2232 C CA . LEU A 1 272 ? 9.640 -1.841 22.742 1.00 87.12 272 LEU A CA 1
ATOM 2233 C C . LEU A 1 272 ? 10.944 -2.537 22.319 1.00 87.12 272 LEU A C 1
ATOM 2235 O O . LEU A 1 272 ? 11.890 -1.844 21.908 1.00 87.12 272 LEU A O 1
ATOM 2239 N N . PRO A 1 273 ? 10.999 -3.879 22.398 1.00 82.94 273 PRO A N 1
ATOM 2240 C CA . PRO A 1 273 ? 12.108 -4.650 21.855 1.00 82.94 273 PRO A CA 1
ATOM 2241 C C . PRO A 1 273 ? 12.219 -4.406 20.349 1.00 82.94 273 PRO A C 1
ATOM 2243 O O . PRO A 1 273 ? 11.216 -4.190 19.669 1.00 82.94 273 PRO A O 1
ATOM 2246 N N . LEU A 1 274 ? 13.450 -4.397 19.832 1.00 80.81 274 LEU A N 1
ATOM 2247 C CA . LEU A 1 274 ? 13.684 -4.258 18.395 1.00 80.81 274 LEU A CA 1
ATOM 2248 C C . LEU A 1 274 ? 12.919 -5.358 17.648 1.00 80.81 274 LEU A C 1
ATOM 2250 O O . LEU A 1 274 ? 12.942 -6.500 18.106 1.00 80.81 274 LEU A O 1
ATOM 2254 N N . PRO A 1 275 ? 12.269 -5.037 16.513 1.00 71.44 275 PRO A N 1
ATOM 2255 C CA . PRO A 1 275 ? 11.697 -6.069 15.669 1.00 71.44 275 PRO A CA 1
ATOM 2256 C C . PRO A 1 275 ? 12.833 -7.008 15.268 1.00 71.44 275 PRO A C 1
ATOM 2258 O O . PRO A 1 275 ? 13.834 -6.565 14.689 1.00 71.44 275 PRO A O 1
ATOM 2261 N N . GLU A 1 276 ? 12.702 -8.279 15.648 1.00 69.62 276 GLU A N 1
ATOM 2262 C CA . GLU A 1 276 ? 13.620 -9.315 15.198 1.00 69.62 276 GLU A CA 1
ATOM 2263 C C . GLU A 1 276 ? 13.653 -9.270 13.667 1.00 69.62 276 GLU A C 1
ATOM 2265 O O . GLU A 1 276 ? 12.616 -9.001 13.044 1.00 69.62 276 GLU A O 1
ATOM 2270 N N . PRO A 1 277 ? 14.829 -9.443 13.030 1.00 64.69 277 PRO A N 1
ATOM 2271 C CA . PRO A 1 277 ? 14.819 -9.708 11.603 1.00 64.69 277 PRO A CA 1
ATOM 2272 C C . PRO A 1 277 ? 13.875 -10.891 11.415 1.00 64.69 277 PRO A C 1
ATOM 2274 O O . PRO A 1 277 ? 14.036 -11.893 12.109 1.00 64.69 277 PRO A O 1
ATOM 2277 N N . GLU A 1 278 ? 12.867 -10.750 10.551 1.00 60.06 278 GLU A N 1
ATOM 2278 C CA . GLU A 1 278 ? 12.131 -11.907 10.059 1.00 60.06 278 GLU A CA 1
ATOM 2279 C C . GLU A 1 278 ? 13.214 -12.867 9.582 1.00 60.06 278 GLU A C 1
ATOM 2281 O O . GLU A 1 278 ? 13.906 -12.577 8.603 1.00 60.06 278 GLU A O 1
ATOM 2286 N N . ASN A 1 279 ? 13.483 -13.906 10.379 1.00 55.88 279 ASN A N 1
ATOM 2287 C CA . ASN A 1 279 ? 14.420 -14.936 9.996 1.00 55.88 279 ASN A CA 1
ATOM 2288 C C . ASN A 1 279 ? 13.849 -15.430 8.681 1.00 55.88 279 ASN A C 1
ATOM 2290 O O . ASN A 1 279 ? 12.726 -15.941 8.660 1.00 55.88 279 ASN A O 1
ATOM 2294 N N . GLU A 1 280 ? 14.577 -15.175 7.592 1.00 54.06 280 GLU A N 1
ATOM 2295 C CA . GLU A 1 280 ? 14.393 -15.894 6.347 1.00 54.06 280 GLU A CA 1
ATOM 2296 C C . GLU A 1 280 ? 14.273 -17.339 6.795 1.00 54.06 280 GLU A C 1
ATOM 2298 O O . GLU A 1 280 ? 15.221 -17.869 7.380 1.00 54.06 280 GLU A O 1
ATOM 2303 N N . VAL A 1 281 ? 13.060 -17.898 6.704 1.00 51.31 281 VAL A N 1
ATOM 2304 C CA . VAL A 1 281 ? 12.827 -19.306 6.999 1.00 51.31 281 VAL A CA 1
ATOM 2305 C C . VAL A 1 281 ? 13.919 -19.990 6.208 1.00 51.31 281 VAL A C 1
ATOM 2307 O O . VAL A 1 281 ? 13.953 -19.818 4.984 1.00 51.31 281 VAL A O 1
ATOM 2310 N N . ALA A 1 282 ? 14.892 -20.574 6.923 1.00 52.44 282 ALA A N 1
ATOM 2311 C CA . ALA A 1 282 ? 16.058 -21.180 6.302 1.00 52.44 282 ALA A CA 1
ATOM 2312 C C . ALA A 1 282 ? 15.502 -22.007 5.150 1.00 52.44 282 ALA A C 1
ATOM 2314 O O . ALA A 1 282 ? 14.512 -22.700 5.405 1.00 52.44 282 ALA A O 1
ATOM 2315 N N . PRO A 1 283 ? 16.002 -21.830 3.910 1.00 54.06 283 PRO A N 1
ATOM 2316 C CA . PRO A 1 283 ? 15.437 -22.527 2.767 1.00 54.06 283 PRO A CA 1
ATOM 2317 C C . PRO A 1 283 ? 15.329 -23.980 3.195 1.00 54.06 283 PRO A C 1
ATOM 2319 O O . PRO A 1 283 ? 16.356 -24.579 3.510 1.00 54.06 283 PRO A O 1
ATOM 2322 N N . GLU A 1 284 ? 14.096 -24.476 3.364 1.00 56.72 284 GLU A N 1
ATOM 2323 C CA . GLU A 1 284 ? 13.885 -25.864 3.749 1.00 56.72 284 GLU A CA 1
ATOM 2324 C C . GLU A 1 284 ? 14.740 -26.655 2.771 1.00 56.72 284 GLU A C 1
ATOM 2326 O O . GLU A 1 284 ? 14.652 -26.409 1.567 1.00 56.72 284 GLU A O 1
ATOM 2331 N N . GLU A 1 285 ? 15.677 -27.458 3.276 1.00 58.19 285 GLU A N 1
ATOM 2332 C CA . GLU A 1 285 ? 16.622 -28.200 2.451 1.00 58.19 285 GLU A CA 1
ATOM 2333 C C . GLU A 1 285 ? 15.806 -29.132 1.547 1.00 58.19 285 GLU A C 1
ATOM 2335 O O . GLU A 1 285 ? 15.476 -30.258 1.909 1.00 58.19 285 GLU A O 1
ATOM 2340 N N . LEU A 1 286 ? 15.425 -28.639 0.364 1.00 55.50 286 LEU A N 1
ATOM 2341 C CA . LEU A 1 286 ? 14.605 -29.348 -0.621 1.00 55.50 286 LEU A CA 1
ATOM 2342 C C . LEU A 1 286 ? 15.311 -30.620 -1.121 1.00 55.50 286 LEU A C 1
ATOM 2344 O O . LEU A 1 286 ? 14.683 -31.470 -1.745 1.00 55.50 286 LEU A O 1
ATOM 2348 N N . GLU A 1 287 ? 16.603 -30.764 -0.817 1.00 61.25 287 GLU A N 1
ATOM 2349 C CA . GLU A 1 287 ? 17.422 -31.956 -1.046 1.00 61.25 287 GLU A CA 1
ATOM 2350 C C . GLU A 1 287 ? 17.061 -33.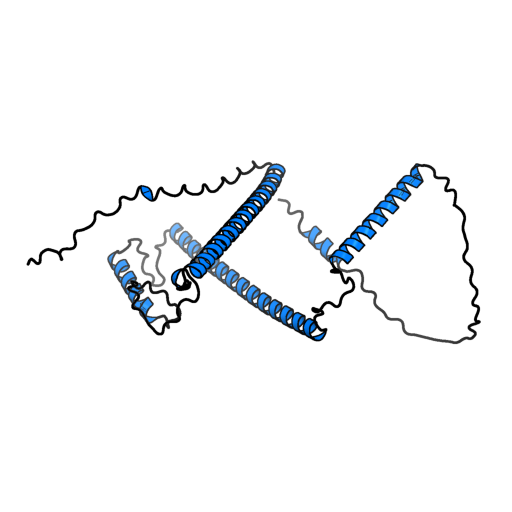130 -0.114 1.00 61.25 287 GLU A C 1
ATOM 2352 O O . GLU A 1 287 ? 17.422 -34.268 -0.405 1.00 61.25 287 GLU A O 1
ATOM 2357 N N . ALA A 1 288 ? 16.325 -32.888 0.978 1.00 65.31 288 ALA A N 1
ATOM 2358 C CA . ALA A 1 288 ? 15.884 -33.923 1.916 1.00 65.31 288 ALA A CA 1
ATOM 2359 C C . ALA A 1 288 ? 14.560 -34.600 1.516 1.00 65.31 288 ALA A C 1
ATOM 2361 O O . ALA A 1 288 ? 14.146 -35.559 2.170 1.00 65.31 288 ALA A O 1
ATOM 2362 N N . ILE A 1 289 ? 13.884 -34.126 0.461 1.00 70.69 289 ILE A N 1
ATOM 2363 C CA . ILE A 1 289 ? 12.710 -34.813 -0.086 1.00 70.69 289 ILE A CA 1
ATOM 2364 C C . ILE A 1 289 ? 13.231 -35.981 -0.936 1.00 70.69 289 ILE A C 1
ATOM 2366 O O . ILE A 1 289 ? 13.821 -35.737 -1.992 1.00 70.69 289 ILE A O 1
ATOM 2370 N N . PRO A 1 290 ? 13.046 -37.246 -0.515 1.00 77.38 290 PRO A N 1
ATOM 2371 C CA . PRO A 1 290 ? 13.473 -38.377 -1.324 1.00 77.38 290 PRO A CA 1
ATOM 2372 C C . PRO A 1 290 ? 12.736 -38.336 -2.665 1.00 77.38 290 PRO A C 1
ATOM 2374 O O . PRO A 1 290 ? 11.512 -38.180 -2.701 1.00 77.38 290 PRO A O 1
ATOM 2377 N N . LEU A 1 291 ? 13.477 -38.468 -3.771 1.00 76.75 291 LEU A N 1
ATOM 2378 C CA . LEU A 1 291 ? 12.848 -38.632 -5.078 1.00 76.75 291 LEU A CA 1
ATOM 2379 C C . LEU A 1 291 ? 11.942 -39.873 -5.030 1.00 76.75 291 LEU A C 1
ATOM 2381 O O . LEU A 1 291 ? 12.369 -40.902 -4.499 1.00 76.75 291 LEU A O 1
ATOM 2385 N N . PRO A 1 292 ? 10.712 -39.804 -5.572 1.00 75.81 292 PRO A N 1
ATOM 2386 C CA . PRO A 1 292 ? 9.875 -40.986 -5.689 1.00 75.81 292 PRO A CA 1
ATOM 2387 C C . PRO A 1 292 ? 10.617 -42.042 -6.512 1.00 75.81 292 PRO A C 1
ATOM 2389 O O . PRO A 1 292 ? 11.200 -41.733 -7.555 1.00 75.81 292 PRO A O 1
ATOM 2392 N N . GLU A 1 293 ? 10.608 -43.281 -6.025 1.00 77.12 293 GLU A N 1
ATOM 2393 C CA . GLU A 1 293 ? 11.182 -44.410 -6.750 1.00 77.12 293 GLU A CA 1
ATOM 2394 C C . GLU A 1 293 ? 10.539 -44.505 -8.145 1.00 77.12 293 GLU A C 1
ATOM 2396 O O . GLU A 1 293 ? 9.328 -44.280 -8.280 1.00 77.12 293 GLU A O 1
ATOM 2401 N N . PRO A 1 294 ? 11.317 -44.805 -9.201 1.00 68.75 294 PRO A N 1
ATOM 2402 C CA . PRO A 1 294 ? 10.768 -44.967 -10.536 1.00 68.75 294 PRO A CA 1
ATOM 2403 C C . PRO A 1 294 ? 9.799 -46.151 -10.528 1.00 68.75 294 PRO A C 1
ATOM 2405 O O . PRO A 1 294 ? 10.201 -47.309 -10.447 1.00 68.75 294 PRO A O 1
ATOM 2408 N N . VAL A 1 295 ? 8.502 -45.855 -10.602 1.00 63.56 295 VAL A N 1
ATOM 2409 C CA . VAL A 1 295 ? 7.471 -46.868 -10.814 1.00 63.56 295 VAL A CA 1
ATOM 2410 C C . VAL A 1 295 ? 7.681 -47.416 -12.220 1.00 63.56 295 VAL A C 1
ATOM 2412 O O . VAL A 1 295 ? 7.461 -46.703 -13.200 1.00 63.56 295 VAL A O 1
ATOM 2415 N N . GLU A 1 296 ? 8.126 -48.668 -12.324 1.00 63.91 296 GLU A N 1
ATOM 2416 C CA . GLU A 1 296 ? 8.138 -49.400 -13.588 1.00 63.91 296 GLU A CA 1
ATOM 2417 C C . GLU A 1 296 ? 6.719 -49.368 -14.168 1.00 63.91 296 GLU A C 1
ATOM 2419 O O . GLU A 1 296 ? 5.783 -49.981 -13.647 1.00 63.91 296 GLU A O 1
ATOM 2424 N N . SER A 1 297 ? 6.530 -48.588 -15.232 1.00 57.62 297 SER A N 1
ATOM 2425 C CA . SER A 1 297 ? 5.270 -48.562 -15.961 1.00 57.62 297 SER A CA 1
ATOM 2426 C C . SER A 1 297 ? 4.969 -49.976 -16.474 1.00 57.62 297 SER A C 1
ATOM 2428 O O . SER A 1 297 ? 5.863 -50.607 -17.041 1.00 57.62 297 SER A O 1
ATOM 2430 N N . PRO A 1 298 ? 3.731 -50.486 -16.360 1.00 56.38 298 PRO A N 1
ATOM 2431 C CA . PRO A 1 298 ? 3.390 -51.870 -16.706 1.00 56.38 298 PRO A CA 1
ATOM 2432 C C . PRO A 1 298 ? 3.443 -52.193 -18.216 1.00 56.38 298 PRO A C 1
ATOM 2434 O O . PRO A 1 298 ? 2.902 -53.212 -18.639 1.00 56.38 298 PRO A O 1
ATOM 2437 N N . MET A 1 299 ? 4.073 -51.359 -19.050 1.00 51.78 299 MET A N 1
ATOM 2438 C CA . MET A 1 299 ? 4.059 -51.497 -20.511 1.00 51.78 299 MET A CA 1
ATOM 2439 C C . MET A 1 299 ? 5.225 -52.296 -21.115 1.00 51.78 299 MET A C 1
ATOM 2441 O O . MET A 1 299 ? 5.168 -52.593 -22.302 1.00 51.78 299 MET A O 1
ATOM 2445 N N . GLU A 1 300 ? 6.225 -52.737 -20.344 1.00 56.16 300 GLU A N 1
ATOM 2446 C CA . GLU A 1 300 ? 7.359 -53.522 -20.885 1.00 56.16 300 GLU A CA 1
ATOM 2447 C C . GLU A 1 300 ? 7.243 -55.048 -20.713 1.00 56.16 300 GLU A C 1
ATOM 2449 O O . GLU A 1 300 ? 8.204 -55.788 -20.911 1.00 56.16 300 GLU A O 1
ATOM 2454 N N . LYS A 1 301 ? 6.044 -55.567 -20.423 1.00 50.56 301 LYS A N 1
ATOM 2455 C CA . LYS A 1 301 ? 5.753 -57.009 -20.531 1.00 50.56 301 LYS A CA 1
ATOM 2456 C C . LYS A 1 301 ? 4.853 -57.305 -21.724 1.00 50.56 301 LYS A C 1
ATOM 2458 O O . LYS A 1 301 ? 3.787 -57.894 -21.580 1.00 50.56 301 LYS A O 1
ATOM 2463 N N . VAL A 1 302 ? 5.297 -56.920 -22.915 1.00 47.91 302 VAL A N 1
ATOM 2464 C CA . VAL A 1 302 ? 4.835 -57.548 -24.157 1.00 47.91 302 VAL A CA 1
ATOM 2465 C C . VAL A 1 302 ? 6.081 -58.017 -24.887 1.00 47.91 302 VAL A C 1
ATOM 2467 O O . VAL A 1 302 ? 6.873 -57.214 -25.370 1.00 47.91 302 VAL A O 1
ATOM 2470 N N . GLY A 1 303 ? 6.293 -59.329 -24.845 1.00 45.62 303 GLY A N 1
ATOM 2471 C CA . GLY A 1 303 ? 7.459 -59.974 -25.422 1.00 45.62 303 GLY A CA 1
ATOM 2472 C C . GLY A 1 303 ? 7.493 -59.918 -26.945 1.00 45.62 303 GLY A C 1
ATOM 2473 O O . GLY A 1 303 ? 6.458 -59.823 -27.609 1.00 45.62 303 GLY A O 1
ATOM 2474 N N . PHE A 1 304 ? 8.712 -60.063 -27.452 1.00 38.34 304 PHE A N 1
ATOM 2475 C CA . PHE A 1 304 ? 9.024 -60.740 -28.701 1.00 38.34 304 PHE A CA 1
ATOM 2476 C C . PHE A 1 304 ? 10.016 -61.860 -28.390 1.00 38.34 304 PHE A C 1
ATOM 2478 O O . PHE A 1 304 ? 10.898 -61.627 -27.530 1.00 38.34 304 PHE A O 1
#

pLDDT: mean 71.08, std 19.92, range [30.14, 95.81]

InterPro domains:
  IPR025066 Coiled-coil domain-containing protein 174-like [PTHR15885] (186-272)

Organism: NCBI:txid2018661

Solvent-accessible surface area (backbone atoms only — not comparable to full-atom values): 19790 Å² total; per-residue (Å²): 136,88,90,81,72,73,70,67,59,58,49,56,65,61,60,72,73,74,73,86,79,93,80,87,84,83,86,84,90,80,85,90,81,86,85,81,89,78,90,76,88,80,88,82,86,82,87,75,74,88,79,82,78,88,66,63,72,69,63,48,52,52,50,51,52,53,48,49,50,51,50,50,51,51,51,48,52,50,48,51,55,49,68,74,40,73,82,84,74,91,65,89,68,94,78,68,74,47,74,68,52,52,53,51,51,52,52,53,50,48,54,50,50,51,53,50,53,50,52,54,50,51,51,52,48,54,52,48,53,52,50,49,52,50,50,49,54,48,52,54,49,49,54,52,50,53,36,53,74,71,67,49,83,58,53,47,100,83,70,44,70,65,72,87,71,82,54,66,70,59,52,50,51,52,50,52,48,48,66,54,50,64,70,74,73,60,83,92,81,73,98,72,76,87,63,87,80,77,78,72,88,59,90,85,56,83,73,63,92,69,60,85,92,60,68,78,71,59,90,52,65,74,59,27,49,51,54,50,51,53,49,52,53,50,49,54,51,50,51,54,50,51,50,52,52,50,52,52,52,50,50,52,50,50,55,52,50,52,54,50,31,54,53,28,51,75,70,74,40,81,61,74,77,77,82,70,75,79,69,72,72,68,76,73,64,72,82,74,59,76,76,78,76,85,74,80,67,88,76,82,81,69,86,130

Secondary structure (DSSP, 8-state):
----SSHHHHHHHHHTTS--------------------------------------HHHHHHHHHHHHHHHHHHHHHHHHHHHSS----SS--TT---HHHHHHHHHHHHHHHHHHHHHHHHHHHHHHHHHHHHHHHHHHHHHHHHHHHTTPPPB-TTS-B---S--HHHHHHHHHHHHHHTTTS--S--------------TTS---SSSGGG-PPPSSHHHHHHHHHHHHHHHHHHHHHHHHHHHHHHHHHHHHHHHHHHHHHHTTPPPPPPPPP--------GGGSPPPP----TTS----

Foldseek 3Di:
DDDPDDPVVVVVVVVVPPDDDDDDDDDDDDDDDDDDDDDDDDDDDDDDDDDDDPDDPVVVVVVVVVVVVVVVVVVVVVVVVPVVDDDPPDDDDPPPQDPVNVVVVVVVVVVVVVVVVVVVVVVVVVVVVVVVVVVVVVVVVVVVVVCVVVVHFDADPVRHGDDPDPPVVVVVVVVVVVVVVVVPPDDDDDPDDPDVPPPDDDVPPDDDCDDPVNDDADPDPVSSVVVVVVVVVVVVVVVVVVVVVVVVVLVVVVVVLVVVQVVCVVVVHHRDDDPDPPPPPPPPPPVPPDDPDPDPDPPPPDDD

Sequence (304 aa):
MATFGSSEFAKRIADDFREETPSTSGDGQEELAGEKFEEKQDDETPTHGPKQIRISEQSSILGLKSELIKRKTEINATKQQNLDKEYTGGRRSILTVKKDEKVSMQKAAFERSQRISQYERELRREEQERMEMMGKKLKEKEVVYEALKSGQVLTYQDNSPVDFMVDFALKKKLEEEKYHGEKEKEPSTSNLKRKHDAEHYDPDEEQRVYGVSHKKFSADEETRQRQLQELLDMTKKTDVTRRKEMEEARKKQLAKHEKLNRLRIKNGLEPLPLPEPENEVAPEELEAIPLPEPVESPMEKVGF